Protein AF-A0A7S0E1P0-F1 (afdb_monomer_lite)

Sequence (226 aa):
VAEEATARQAAEELRVQAVQERQVMEEERDDALHRAAAAEEEAQEAAELAAEAVERAEEAAVRAAEAERTAERSELARSTAEAQGAAWLAEAPAQVRAVEEVRLAGEAAGAAAAAAAREEAEAARAEARAAVQATTAIVVAQEQASASAAEAVVAAHADATAALEQAAKSAAEAASALTEAEQAVADREAMQGELAAAAAARRSAATVEAAEAAARHAAVEAAEAT

Foldseek 3Di:
DVVVVVVVVVVVVVVVVVVVVVVVVVVVVVVLVVVLVVLVVVLVVLVVVLVVLVVVLVVLVVLLVVLVVVLVVLVVVLVVLVVVLVVVVVPDPDPNPVVVVVNVVSNVVSVVSNVVSVVSSVVSVVSSVVSVVVSVVSVVVSVVSVVVSVVVVVVVVVVVVVVVVVVVVVVVVVVVVVVVVVVVVVVVVVVVVVVVVVVVVVVVVVVVVVVVVVVVVVVVVVVVVD

Organism: NCBI:txid33657

Structure (mmCIF, N/CA/C/O backbone):
data_AF-A0A7S0E1P0-F1
#
_entry.id   AF-A0A7S0E1P0-F1
#
loop_
_atom_site.group_PDB
_atom_site.id
_atom_site.type_symbol
_atom_site.label_atom_id
_atom_site.label_alt_id
_atom_site.label_comp_id
_atom_site.label_asym_id
_atom_site.label_entity_id
_atom_site.label_seq_id
_atom_site.pdbx_PDB_ins_code
_atom_site.Cartn_x
_atom_site.Cartn_y
_atom_site.Cartn_z
_atom_site.occupancy
_atom_site.B_iso_or_equiv
_atom_site.auth_seq_id
_atom_site.auth_comp_id
_atom_site.auth_asym_id
_atom_site.auth_atom_id
_atom_site.pdbx_PDB_model_num
ATOM 1 N N . VAL A 1 1 ? 32.462 10.315 -45.746 1.00 63.94 1 VAL A N 1
ATOM 2 C CA . VAL A 1 1 ? 32.271 11.637 -45.098 1.00 63.94 1 VAL A CA 1
ATOM 3 C C . VAL A 1 1 ? 30.794 11.962 -44.890 1.00 63.94 1 VAL A C 1
ATOM 5 O O . VAL A 1 1 ? 30.403 12.066 -43.741 1.00 63.94 1 VAL A O 1
ATOM 8 N N . ALA A 1 2 ? 29.953 12.069 -45.931 1.00 74.81 2 ALA A N 1
ATOM 9 C CA . ALA A 1 2 ? 28.520 12.372 -45.747 1.00 74.81 2 ALA A CA 1
ATOM 10 C C . ALA A 1 2 ? 27.735 11.258 -45.015 1.00 74.81 2 ALA A C 1
ATOM 12 O O . ALA A 1 2 ? 26.969 11.559 -44.106 1.00 74.81 2 ALA A O 1
ATOM 13 N N . GLU A 1 3 ? 27.983 9.987 -45.355 1.00 72.44 3 GLU A N 1
ATOM 14 C CA . GLU A 1 3 ? 27.371 8.811 -44.695 1.00 72.44 3 GLU A CA 1
ATOM 15 C C . GLU A 1 3 ? 27.829 8.645 -43.234 1.00 72.44 3 GLU A C 1
ATOM 17 O O . GLU A 1 3 ? 27.052 8.308 -42.351 1.00 72.44 3 GLU A O 1
ATOM 22 N N . GLU A 1 4 ? 29.093 8.959 -42.947 1.00 75.06 4 GLU A N 1
ATOM 23 C CA . GLU A 1 4 ? 29.647 8.901 -41.588 1.00 75.06 4 GLU A CA 1
ATOM 24 C C . GLU A 1 4 ? 29.078 10.012 -40.692 1.00 75.06 4 GLU A C 1
ATOM 26 O O . GLU A 1 4 ? 28.797 9.790 -39.517 1.00 75.06 4 GLU A O 1
ATOM 31 N N . ALA A 1 5 ? 28.864 11.207 -41.250 1.00 81.25 5 ALA A N 1
ATOM 32 C CA . ALA A 1 5 ? 28.221 12.305 -40.536 1.00 81.25 5 ALA A CA 1
ATOM 33 C C . ALA A 1 5 ? 26.752 11.991 -40.204 1.00 81.25 5 ALA A C 1
ATOM 35 O O . ALA A 1 5 ? 26.299 12.308 -39.108 1.00 81.25 5 ALA A O 1
ATOM 36 N N . THR A 1 6 ? 26.032 11.322 -41.111 1.00 85.06 6 THR A N 1
ATOM 37 C CA . THR A 1 6 ? 24.639 10.899 -40.879 1.00 85.06 6 THR A CA 1
ATOM 38 C C . THR A 1 6 ? 24.545 9.763 -39.863 1.00 85.06 6 THR A C 1
ATOM 40 O O . THR A 1 6 ? 23.695 9.826 -38.981 1.00 85.06 6 THR A O 1
ATOM 43 N N . ALA A 1 7 ? 25.454 8.784 -39.899 1.00 80.19 7 ALA A N 1
ATOM 44 C CA . ALA A 1 7 ? 25.512 7.724 -38.889 1.00 80.19 7 ALA A CA 1
ATOM 45 C C . ALA A 1 7 ? 25.817 8.270 -37.482 1.00 80.19 7 ALA A C 1
ATOM 47 O O . ALA A 1 7 ? 25.182 7.871 -36.508 1.00 80.19 7 ALA A O 1
ATOM 48 N N . ARG A 1 8 ? 26.745 9.231 -37.368 1.00 85.12 8 ARG A N 1
ATOM 49 C CA . ARG A 1 8 ? 27.047 9.896 -36.088 1.00 85.12 8 ARG A CA 1
ATOM 50 C C . ARG A 1 8 ? 25.871 10.716 -35.567 1.00 85.12 8 ARG A C 1
ATOM 52 O O . ARG A 1 8 ? 25.624 10.705 -34.368 1.00 85.12 8 ARG A O 1
ATOM 59 N N . GLN A 1 9 ? 25.148 11.401 -36.452 1.00 90.38 9 GLN A N 1
ATOM 60 C CA . GLN A 1 9 ? 23.954 12.147 -36.065 1.00 90.38 9 GLN A CA 1
ATOM 61 C C . GLN A 1 9 ? 22.845 11.209 -35.562 1.00 90.38 9 GLN A C 1
ATOM 63 O O . GLN A 1 9 ? 22.297 11.453 -34.493 1.00 90.38 9 GLN A O 1
ATOM 68 N N . ALA A 1 10 ? 22.581 10.104 -36.266 1.00 86.31 10 ALA A N 1
ATOM 69 C CA . ALA A 1 10 ? 21.592 9.112 -35.841 1.00 86.31 10 ALA A CA 1
ATOM 70 C C . ALA A 1 10 ? 21.956 8.464 -34.490 1.00 86.31 10 ALA A C 1
ATOM 72 O O . ALA A 1 10 ? 21.092 8.270 -33.639 1.00 86.31 10 ALA A O 1
ATOM 73 N N . ALA A 1 11 ? 23.241 8.174 -34.259 1.00 84.50 11 ALA A N 1
ATOM 74 C CA . ALA A 1 11 ? 23.710 7.646 -32.978 1.00 84.50 11 ALA A CA 1
ATOM 75 C C . ALA A 1 11 ? 23.531 8.649 -31.822 1.00 84.50 11 ALA A C 1
ATOM 77 O O . ALA A 1 11 ? 23.164 8.252 -30.716 1.00 84.50 11 ALA A O 1
ATOM 78 N N . GLU A 1 12 ? 23.762 9.942 -32.070 1.00 89.88 12 GLU A N 1
ATOM 79 C CA . GLU A 1 12 ? 23.543 10.992 -31.070 1.00 89.88 12 GLU A CA 1
ATOM 80 C C . GLU A 1 12 ? 22.049 11.177 -30.764 1.00 89.88 12 GLU A C 1
ATOM 82 O O . GLU A 1 12 ? 21.674 11.283 -29.599 1.00 89.88 12 GLU A O 1
ATOM 87 N N . GLU A 1 13 ? 21.184 11.137 -31.781 1.00 91.62 13 GLU A N 1
ATOM 88 C CA . GLU A 1 13 ? 19.725 11.203 -31.614 1.00 91.62 13 GLU A CA 1
ATOM 89 C C . GLU A 1 13 ? 19.202 10.030 -30.767 1.00 91.62 13 GLU A C 1
ATOM 91 O O . GLU A 1 13 ? 18.464 10.252 -29.806 1.00 91.62 13 GLU A O 1
ATOM 96 N N . LEU A 1 14 ? 19.664 8.801 -31.032 1.00 90.00 14 LEU A N 1
ATOM 97 C CA . LEU A 1 14 ? 19.325 7.624 -30.221 1.00 90.00 14 LEU A CA 1
ATOM 98 C C . LEU A 1 14 ? 19.835 7.739 -28.780 1.00 90.00 14 LEU A C 1
ATOM 100 O O . LEU A 1 14 ? 19.142 7.350 -27.840 1.00 90.00 14 LEU A O 1
ATOM 104 N N . ARG A 1 15 ? 21.035 8.295 -28.580 1.00 88.69 15 ARG A N 1
ATOM 105 C CA . ARG A 1 15 ? 21.589 8.520 -27.240 1.00 88.69 15 ARG A CA 1
ATOM 106 C C . ARG A 1 15 ? 20.759 9.541 -26.462 1.00 88.69 15 ARG A C 1
ATOM 108 O O . ARG A 1 15 ? 20.488 9.318 -25.283 1.00 88.69 15 ARG A O 1
ATOM 115 N N . VAL A 1 16 ? 20.362 10.644 -27.098 1.00 94.12 16 VAL A N 1
ATOM 116 C CA . VAL A 1 16 ? 19.495 11.659 -26.480 1.00 94.12 16 VAL A CA 1
ATOM 117 C C . VAL A 1 16 ? 18.136 11.059 -26.136 1.00 94.12 16 VAL A C 1
ATOM 119 O O . VAL A 1 16 ? 17.670 11.245 -25.014 1.00 94.12 16 VAL A O 1
ATOM 122 N N . GLN A 1 17 ? 17.542 10.288 -27.048 1.00 90.88 17 GLN A N 1
ATOM 123 C CA . GLN A 1 17 ? 16.267 9.617 -26.813 1.00 90.88 17 GLN A CA 1
ATOM 124 C C . GLN A 1 17 ? 16.349 8.635 -25.635 1.00 90.88 17 GLN A C 1
ATOM 126 O O . GLN A 1 17 ? 15.520 8.701 -24.733 1.00 90.88 17 GLN A O 1
ATOM 131 N N . ALA A 1 18 ? 17.393 7.804 -25.565 1.00 85.00 18 ALA A N 1
ATOM 132 C CA . ALA A 1 18 ? 17.587 6.870 -24.455 1.00 85.00 18 ALA A CA 1
ATOM 133 C C . ALA A 1 18 ? 17.752 7.581 -23.098 1.00 85.00 18 ALA A C 1
ATOM 135 O O . ALA A 1 18 ? 17.292 7.084 -22.070 1.00 85.00 18 ALA A O 1
ATOM 136 N N . VAL A 1 19 ? 18.401 8.753 -23.072 1.00 92.69 19 VAL A N 1
ATOM 137 C CA . VAL A 1 19 ? 18.507 9.570 -21.851 1.00 92.69 19 VAL A CA 1
ATOM 138 C C . VAL A 1 19 ? 17.147 10.149 -21.459 1.00 92.69 19 VAL A C 1
ATOM 140 O O . VAL A 1 19 ? 16.814 10.120 -20.277 1.00 92.69 19 VAL A O 1
ATOM 143 N N . GLN A 1 20 ? 16.360 10.634 -22.422 1.00 92.19 20 GLN A N 1
ATOM 144 C CA . GLN A 1 20 ? 15.016 11.162 -22.168 1.00 92.19 20 GLN A CA 1
ATOM 145 C C . GLN A 1 20 ? 14.067 10.075 -21.653 1.00 92.19 20 GLN A C 1
ATOM 147 O O . GLN A 1 20 ? 13.412 10.276 -20.638 1.00 92.19 20 GLN A O 1
ATOM 152 N N . GLU A 1 21 ? 14.042 8.901 -22.286 1.00 89.62 21 GLU A N 1
ATOM 153 C CA . GLU A 1 21 ? 13.227 7.761 -21.843 1.00 89.62 21 GLU A CA 1
ATOM 154 C C . GLU A 1 21 ? 13.611 7.313 -20.428 1.00 89.62 21 GLU A C 1
ATOM 156 O O . GLU A 1 21 ? 12.744 7.035 -19.600 1.00 89.62 21 GLU A O 1
ATOM 161 N N . ARG A 1 22 ? 14.911 7.312 -20.106 1.00 90.00 22 ARG A N 1
ATOM 162 C CA . ARG A 1 22 ? 15.378 7.007 -18.750 1.00 90.00 22 ARG A CA 1
ATOM 163 C C . ARG A 1 22 ? 14.909 8.042 -17.726 1.00 90.00 22 ARG A C 1
ATOM 165 O O . ARG A 1 22 ? 14.533 7.651 -16.628 1.00 90.00 22 ARG A O 1
ATOM 172 N N . GLN A 1 23 ? 14.942 9.331 -18.067 1.00 93.06 23 GLN A N 1
ATOM 173 C CA . GLN A 1 23 ? 14.462 10.397 -17.182 1.00 93.06 23 GLN A CA 1
ATOM 174 C C . GLN A 1 23 ? 12.964 10.266 -16.913 1.00 93.06 23 GLN A C 1
ATOM 176 O O . GLN A 1 23 ? 12.563 10.313 -15.758 1.00 93.06 23 GLN A O 1
ATOM 181 N N . VAL A 1 24 ? 12.163 10.004 -17.949 1.00 92.31 24 VAL A N 1
ATOM 182 C CA . VAL A 1 24 ? 10.717 9.778 -17.797 1.00 92.31 24 VAL A CA 1
ATOM 183 C C . VAL A 1 24 ? 10.444 8.576 -16.889 1.00 92.31 24 VAL A C 1
ATOM 185 O O . VAL A 1 24 ? 9.641 8.679 -15.970 1.00 92.31 24 VAL A O 1
ATOM 188 N N . MET A 1 25 ? 11.163 7.463 -17.064 1.00 83.81 25 MET A N 1
ATOM 189 C CA . MET A 1 25 ? 11.008 6.302 -16.178 1.00 83.81 25 MET A CA 1
ATOM 190 C C . MET A 1 25 ? 11.452 6.576 -14.731 1.00 83.81 25 MET A C 1
ATOM 192 O O . MET A 1 25 ? 10.866 6.033 -13.795 1.00 83.81 25 MET A O 1
ATOM 196 N N . GLU A 1 26 ? 12.498 7.384 -14.522 1.00 88.31 26 GLU A N 1
ATOM 197 C CA . GLU A 1 26 ? 12.920 7.810 -13.181 1.00 88.31 26 GLU A CA 1
ATOM 198 C C . GLU A 1 26 ? 11.846 8.690 -12.516 1.00 88.31 26 GLU A C 1
ATOM 200 O O . GLU A 1 26 ? 11.529 8.458 -11.351 1.00 88.31 26 GLU A O 1
ATOM 205 N N . GLU A 1 27 ? 11.238 9.621 -13.258 1.00 91.31 27 GLU A N 1
ATOM 206 C CA . GLU A 1 27 ? 10.132 10.467 -12.786 1.00 91.31 27 GLU A CA 1
ATOM 207 C C . GLU A 1 27 ? 8.885 9.636 -12.442 1.00 91.31 27 GLU A C 1
ATOM 209 O O . GLU A 1 27 ? 8.360 9.745 -11.336 1.00 91.31 27 GLU A O 1
ATOM 214 N N . GLU A 1 28 ? 8.456 8.730 -13.326 1.00 87.44 28 GLU A N 1
ATOM 215 C CA . GLU A 1 28 ? 7.306 7.846 -13.080 1.00 87.44 28 GLU A CA 1
ATOM 216 C C . GLU A 1 28 ? 7.521 6.935 -11.863 1.00 87.44 28 GLU A C 1
ATOM 218 O O . GLU A 1 28 ? 6.591 6.686 -11.085 1.00 87.44 28 GLU A O 1
ATOM 223 N N . ARG A 1 29 ? 8.754 6.449 -11.666 1.00 88.81 29 ARG A N 1
ATOM 224 C CA . ARG A 1 29 ? 9.127 5.676 -10.477 1.00 88.81 29 ARG A CA 1
ATOM 225 C C . ARG A 1 29 ? 9.022 6.529 -9.218 1.00 88.81 29 ARG A C 1
ATOM 227 O O . ARG A 1 29 ? 8.473 6.061 -8.222 1.00 88.81 29 ARG A O 1
ATOM 234 N N . ASP A 1 30 ? 9.565 7.739 -9.236 1.00 90.50 30 ASP A N 1
ATOM 235 C CA . ASP A 1 30 ? 9.580 8.612 -8.064 1.00 90.50 30 ASP A CA 1
ATOM 236 C C . ASP A 1 30 ? 8.152 9.059 -7.688 1.00 90.50 30 ASP A C 1
ATOM 238 O O . ASP A 1 30 ? 7.801 9.043 -6.503 1.00 90.50 30 ASP A O 1
ATOM 242 N N . ASP A 1 31 ? 7.289 9.303 -8.680 1.00 90.31 31 ASP A N 1
ATOM 243 C CA . ASP A 1 31 ? 5.853 9.549 -8.499 1.00 90.31 31 ASP A CA 1
ATOM 244 C C . ASP A 1 31 ? 5.114 8.327 -7.929 1.00 90.31 31 ASP A C 1
ATOM 246 O O . ASP A 1 31 ? 4.230 8.454 -7.074 1.00 90.31 31 ASP A O 1
ATOM 250 N N . ALA A 1 32 ? 5.454 7.114 -8.379 1.00 78.31 32 ALA A N 1
ATOM 251 C CA . ALA A 1 32 ? 4.901 5.883 -7.816 1.00 78.31 32 ALA A CA 1
ATOM 252 C C . ALA A 1 32 ? 5.326 5.689 -6.351 1.00 78.31 32 ALA A C 1
ATOM 254 O O . ALA A 1 32 ? 4.492 5.333 -5.517 1.00 78.31 32 ALA A O 1
ATOM 255 N N . LEU A 1 33 ? 6.588 5.980 -6.019 1.00 83.38 33 LEU A N 1
ATOM 256 C CA . LEU A 1 33 ? 7.094 5.930 -4.646 1.00 83.38 33 LEU A CA 1
ATOM 257 C C . LEU A 1 33 ? 6.421 6.977 -3.750 1.00 83.38 33 LEU A C 1
ATOM 259 O O . LEU A 1 33 ? 6.069 6.657 -2.618 1.00 83.38 33 LEU A O 1
ATOM 263 N N . HIS A 1 34 ? 6.187 8.195 -4.249 1.00 87.50 34 HIS A N 1
ATOM 264 C CA . HIS A 1 34 ? 5.460 9.228 -3.502 1.00 87.50 34 HIS A CA 1
ATOM 265 C C . HIS A 1 34 ? 4.010 8.825 -3.226 1.00 87.50 34 HIS A C 1
ATOM 267 O O . HIS A 1 34 ? 3.539 8.977 -2.101 1.00 87.50 34 HIS A O 1
ATOM 273 N N . ARG A 1 35 ? 3.308 8.258 -4.216 1.00 83.19 35 ARG A N 1
ATOM 274 C CA . ARG A 1 35 ? 1.944 7.742 -4.009 1.00 83.19 35 ARG A CA 1
ATOM 275 C C . ARG A 1 35 ? 1.904 6.586 -3.011 1.00 83.19 35 ARG A C 1
ATOM 277 O O . ARG A 1 35 ? 0.986 6.532 -2.201 1.00 83.19 35 ARG A O 1
ATOM 284 N N . ALA A 1 36 ? 2.890 5.689 -3.046 1.00 76.00 36 ALA A N 1
ATOM 285 C CA . ALA A 1 36 ? 2.991 4.598 -2.081 1.00 76.00 36 ALA A CA 1
ATOM 286 C C . ALA A 1 36 ? 3.241 5.115 -0.655 1.00 76.00 36 ALA A C 1
ATOM 288 O O . ALA A 1 36 ? 2.579 4.662 0.273 1.00 76.00 36 ALA A O 1
ATOM 289 N N . ALA A 1 37 ? 4.136 6.095 -0.492 1.00 79.38 37 ALA A N 1
ATOM 290 C CA . ALA A 1 37 ? 4.408 6.716 0.803 1.00 79.38 37 ALA A CA 1
ATOM 291 C C . ALA A 1 37 ? 3.174 7.437 1.371 1.00 79.38 37 ALA A C 1
ATOM 293 O O . ALA A 1 37 ? 2.854 7.257 2.541 1.00 79.38 37 ALA A O 1
ATOM 294 N N . ALA A 1 38 ? 2.442 8.188 0.539 1.00 81.06 38 ALA A N 1
ATOM 295 C CA . ALA A 1 38 ? 1.206 8.852 0.958 1.00 81.06 38 ALA A CA 1
ATOM 296 C C . ALA A 1 38 ? 0.124 7.845 1.392 1.00 81.06 38 ALA A C 1
ATOM 298 O O . ALA A 1 38 ? -0.530 8.038 2.411 1.00 81.06 38 ALA A O 1
ATOM 299 N N . ALA A 1 39 ? -0.029 6.736 0.662 1.00 71.25 39 ALA A N 1
ATOM 300 C CA . ALA A 1 39 ? -0.966 5.678 1.038 1.00 71.25 39 ALA A CA 1
ATOM 301 C C . ALA A 1 39 ? -0.567 4.966 2.346 1.00 71.25 39 ALA A C 1
ATOM 303 O O . ALA A 1 39 ? -1.436 4.537 3.104 1.00 71.25 39 ALA A O 1
ATOM 304 N N . GLU A 1 40 ? 0.735 4.824 2.619 1.00 76.12 40 GLU A N 1
ATOM 305 C CA . GLU A 1 40 ? 1.228 4.269 3.883 1.00 76.12 40 GLU A CA 1
ATOM 306 C C . GLU A 1 40 ? 0.936 5.207 5.064 1.00 76.12 40 GLU A C 1
ATOM 308 O O . GLU A 1 40 ? 0.488 4.733 6.107 1.00 76.12 40 GLU A O 1
ATOM 313 N N . GLU A 1 41 ? 1.120 6.518 4.889 1.00 81.38 41 GLU A N 1
ATOM 314 C CA . GLU A 1 41 ? 0.778 7.536 5.892 1.00 81.38 41 GLU A CA 1
ATOM 315 C C . GLU A 1 41 ? -0.727 7.519 6.214 1.00 81.38 41 GLU A C 1
ATOM 317 O O . GLU A 1 41 ? -1.103 7.373 7.377 1.00 81.38 41 GLU A O 1
ATOM 322 N N . GLU A 1 42 ? -1.596 7.523 5.197 1.00 73.19 42 GLU A N 1
ATOM 323 C CA . GLU A 1 42 ? -3.053 7.410 5.384 1.00 73.19 42 GLU A CA 1
ATOM 324 C C . GLU A 1 42 ? -3.455 6.107 6.105 1.00 73.19 42 GLU A C 1
ATOM 326 O O . GLU A 1 42 ? -4.358 6.093 6.947 1.00 73.19 42 GLU A O 1
ATOM 331 N N . ALA A 1 43 ? -2.779 4.991 5.806 1.00 64.75 43 ALA A N 1
ATOM 332 C CA . ALA A 1 43 ? -3.033 3.714 6.469 1.00 64.75 43 ALA A CA 1
ATOM 333 C C . ALA A 1 43 ? -2.584 3.714 7.940 1.00 64.75 43 ALA A C 1
ATOM 335 O O . ALA A 1 43 ? -3.247 3.093 8.777 1.00 64.75 43 ALA A O 1
ATOM 336 N N . GLN A 1 44 ? -1.480 4.395 8.261 1.00 75.25 44 GLN A N 1
ATOM 337 C CA . GLN A 1 44 ? -1.009 4.568 9.636 1.00 75.25 44 GLN A CA 1
ATOM 338 C C . GLN A 1 44 ? -1.982 5.434 10.443 1.00 75.25 44 GLN A C 1
ATOM 340 O O . GLN A 1 44 ? -2.404 5.010 11.519 1.00 75.25 44 GLN A O 1
ATOM 345 N N . GLU A 1 45 ? -2.432 6.567 9.897 1.00 74.31 45 GLU A N 1
ATOM 346 C CA . GLU A 1 45 ? -3.441 7.422 10.540 1.00 74.31 45 GLU A CA 1
ATOM 347 C C . GLU A 1 45 ? -4.751 6.658 10.804 1.00 74.31 45 GLU A C 1
ATOM 349 O O . GLU A 1 45 ? -5.327 6.729 11.893 1.00 74.31 45 GLU A O 1
ATOM 354 N N . ALA A 1 46 ? -5.212 5.859 9.836 1.00 62.59 46 ALA A N 1
ATOM 355 C CA . ALA A 1 46 ? -6.398 5.025 10.011 1.00 62.59 46 ALA A CA 1
ATOM 356 C C . ALA A 1 46 ? -6.216 3.961 11.111 1.00 62.59 46 ALA A C 1
ATOM 358 O O . ALA A 1 46 ? -7.158 3.682 11.860 1.00 62.59 46 ALA A O 1
ATOM 359 N N . ALA A 1 47 ? -5.020 3.376 11.231 1.00 66.00 47 ALA A N 1
ATOM 360 C CA . ALA A 1 47 ? -4.706 2.396 12.268 1.00 66.00 47 ALA A CA 1
ATOM 361 C C . ALA A 1 47 ? -4.675 3.026 13.670 1.00 66.00 47 ALA A C 1
ATOM 363 O O . ALA A 1 47 ? -5.183 2.422 14.618 1.00 66.00 47 ALA A O 1
ATOM 364 N N . GLU A 1 48 ? -4.143 4.242 13.803 1.00 76.88 48 GLU A N 1
ATOM 365 C CA . GLU A 1 48 ? -4.179 5.002 15.058 1.00 76.88 48 GLU A CA 1
ATOM 366 C C . GLU A 1 48 ? -5.624 5.309 15.477 1.00 76.88 48 GLU A C 1
ATOM 368 O O . GLU A 1 48 ? -6.021 5.005 16.604 1.00 76.88 48 GLU A O 1
ATOM 373 N N . LEU A 1 49 ? -6.458 5.790 14.548 1.00 69.06 49 LEU A N 1
ATOM 374 C CA . LEU A 1 49 ? -7.883 6.032 14.804 1.00 69.06 49 LEU A CA 1
ATOM 375 C C . LEU A 1 49 ? -8.638 4.751 15.193 1.00 69.06 49 LEU A C 1
ATOM 377 O O . LEU A 1 49 ? -9.524 4.785 16.053 1.00 69.06 49 LEU A O 1
ATOM 381 N N . ALA A 1 50 ? -8.299 3.613 14.581 1.00 60.28 50 ALA A N 1
ATOM 382 C CA . ALA A 1 50 ? -8.872 2.320 14.941 1.00 60.28 50 ALA A CA 1
ATOM 383 C C . ALA A 1 50 ? -8.472 1.898 16.361 1.00 60.28 50 ALA A C 1
ATOM 385 O O . ALA A 1 50 ? -9.326 1.430 17.117 1.00 60.28 50 ALA A O 1
ATOM 386 N N . ALA A 1 51 ? -7.202 2.083 16.731 1.00 69.06 51 ALA A N 1
ATOM 387 C CA . ALA A 1 51 ? -6.700 1.772 18.065 1.00 69.06 51 ALA A CA 1
ATOM 388 C C . ALA A 1 51 ? -7.394 2.625 19.139 1.00 69.06 51 ALA A C 1
ATOM 390 O O . ALA A 1 51 ? -7.893 2.072 20.119 1.00 69.06 51 ALA A O 1
ATOM 391 N N . GLU A 1 52 ? -7.536 3.936 18.914 1.00 73.4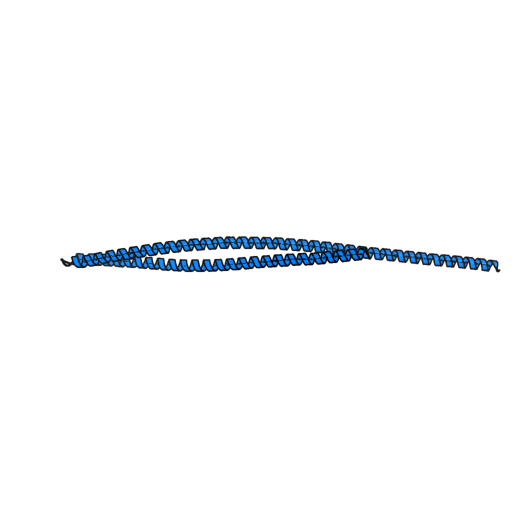4 52 GLU A N 1
ATOM 392 C CA . GLU A 1 52 ? -8.291 4.817 19.816 1.00 73.44 52 GLU A CA 1
ATOM 393 C C . GLU A 1 52 ? -9.763 4.395 19.947 1.00 73.44 52 GLU A C 1
ATOM 395 O O . GLU A 1 52 ? -10.353 4.461 21.028 1.00 73.44 52 GLU A O 1
ATOM 400 N N . ALA A 1 53 ? -10.392 3.964 18.848 1.00 61.50 53 ALA A N 1
ATOM 401 C CA . ALA A 1 53 ? -11.776 3.498 18.876 1.00 61.50 53 ALA A CA 1
ATOM 402 C C . ALA A 1 53 ? -11.932 2.210 19.702 1.00 61.50 53 ALA A C 1
ATOM 404 O O . ALA A 1 53 ? -12.914 2.076 20.437 1.00 61.50 53 ALA A O 1
ATOM 405 N N . VAL A 1 54 ? -10.968 1.288 19.607 1.00 65.06 54 VAL A N 1
ATOM 406 C CA . VAL A 1 54 ? -10.927 0.067 20.425 1.00 65.06 54 VAL A CA 1
ATOM 407 C C . VAL A 1 54 ? -10.744 0.412 21.900 1.00 65.06 54 VAL A C 1
ATOM 409 O O . VAL A 1 54 ? -11.521 -0.072 22.720 1.00 65.06 54 VAL A O 1
ATOM 412 N N . GLU A 1 55 ? -9.804 1.297 22.239 1.00 74.69 55 GLU A N 1
ATOM 413 C CA . GLU A 1 55 ? -9.579 1.738 23.623 1.00 74.69 55 GLU A CA 1
ATOM 414 C C . GLU A 1 55 ? -10.860 2.326 24.237 1.00 74.69 55 GLU A C 1
ATOM 416 O O . GLU A 1 55 ? -11.310 1.889 25.298 1.00 74.69 55 GLU A O 1
ATOM 421 N N . ARG A 1 56 ? -11.547 3.230 23.523 1.00 64.88 56 ARG A N 1
ATOM 422 C CA . ARG A 1 56 ? -12.829 3.788 23.993 1.00 64.88 56 ARG A CA 1
ATOM 423 C C . ARG A 1 56 ? -13.921 2.726 24.145 1.00 64.88 56 ARG A C 1
ATOM 425 O O . ARG A 1 56 ? -14.759 2.836 25.045 1.00 64.88 56 ARG A O 1
ATOM 432 N N . ALA A 1 57 ? -13.948 1.716 23.275 1.00 59.19 57 ALA A N 1
ATOM 433 C CA . ALA A 1 57 ? -14.905 0.615 23.372 1.00 59.19 57 ALA A CA 1
ATOM 434 C C . ALA A 1 57 ? -14.648 -0.250 24.616 1.00 59.19 57 ALA A C 1
ATOM 436 O O . ALA A 1 57 ? -15.597 -0.634 25.304 1.00 59.19 57 ALA A O 1
ATOM 437 N N . GLU A 1 58 ? -13.381 -0.521 24.934 1.00 68.06 58 GLU A N 1
ATOM 438 C CA . GLU A 1 58 ? -12.982 -1.240 26.144 1.00 68.06 58 GLU A CA 1
ATOM 439 C C . GLU A 1 58 ? -13.349 -0.451 27.408 1.00 68.06 58 GLU A C 1
ATOM 441 O O . GLU A 1 58 ? -13.974 -1.002 28.318 1.00 68.06 58 GLU A O 1
ATOM 446 N N . GLU A 1 59 ? -13.076 0.856 27.443 1.00 70.94 59 GLU A N 1
ATOM 447 C CA . GLU A 1 59 ? -13.484 1.731 28.550 1.00 70.94 59 GLU A CA 1
ATOM 448 C C . GLU A 1 59 ? -15.008 1.762 28.745 1.00 70.94 59 GLU A C 1
ATOM 450 O O . GLU A 1 59 ? -15.505 1.747 29.876 1.00 70.94 59 GLU A O 1
ATOM 455 N N . ALA A 1 60 ? -15.777 1.810 27.652 1.00 60.22 60 ALA A N 1
ATOM 456 C CA . ALA A 1 60 ? -17.236 1.752 27.705 1.00 60.22 60 ALA A CA 1
ATOM 457 C C . ALA A 1 60 ? -17.732 0.399 28.242 1.00 60.22 60 ALA A C 1
ATOM 459 O O . ALA A 1 60 ? -18.654 0.358 29.062 1.00 60.22 60 ALA A O 1
ATOM 460 N N . ALA A 1 61 ? -17.097 -0.707 27.842 1.00 62.72 61 ALA A N 1
ATOM 461 C CA . ALA A 1 61 ? -17.428 -2.042 28.330 1.00 62.72 61 ALA A CA 1
ATOM 462 C C . ALA A 1 61 ? -17.149 -2.196 29.836 1.00 62.72 61 ALA A C 1
ATOM 464 O O . ALA A 1 61 ? -17.974 -2.760 30.561 1.00 62.72 61 ALA A O 1
ATOM 465 N N . VAL A 1 62 ? -16.029 -1.653 30.328 1.00 72.75 62 VAL A N 1
ATOM 466 C CA . VAL A 1 62 ? -15.708 -1.638 31.765 1.00 72.75 62 VAL A CA 1
ATOM 467 C C . VAL A 1 62 ? -16.763 -0.854 32.546 1.00 72.75 62 VAL A C 1
ATOM 469 O O . VAL A 1 62 ? -17.309 -1.38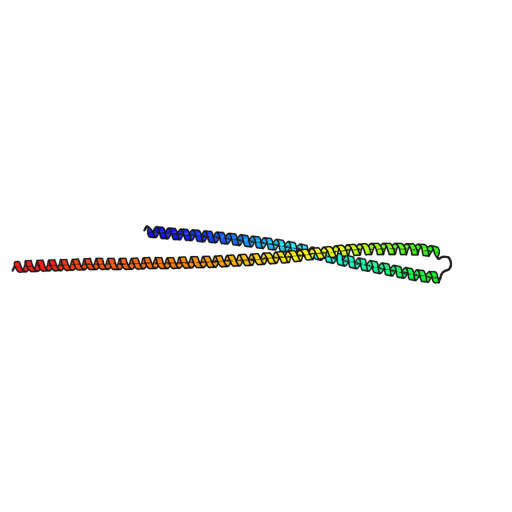1 33.519 1.00 72.75 62 VAL A O 1
ATOM 472 N N . ARG A 1 63 ? -17.119 0.356 32.089 1.00 69.19 63 ARG A N 1
ATOM 473 C CA . ARG A 1 63 ? -18.165 1.182 32.719 1.00 69.19 63 ARG A CA 1
ATOM 474 C C . ARG A 1 63 ? -19.520 0.470 32.758 1.00 69.19 63 ARG A C 1
ATOM 476 O O . ARG A 1 63 ? -20.176 0.469 33.798 1.00 69.19 63 ARG A O 1
ATOM 483 N N . ALA A 1 64 ? -19.910 -0.206 31.675 1.00 63.16 64 ALA A N 1
ATOM 484 C CA . ALA A 1 64 ? -21.141 -0.998 31.635 1.00 63.16 64 ALA A CA 1
ATOM 485 C C . ALA A 1 64 ? -21.134 -2.134 32.679 1.00 63.16 64 ALA A C 1
ATOM 487 O O . ALA A 1 64 ? -22.100 -2.304 33.422 1.00 63.16 64 ALA A O 1
ATOM 488 N N . ALA A 1 65 ? -20.025 -2.871 32.796 1.00 68.75 65 ALA A N 1
ATOM 489 C CA . ALA A 1 65 ? -19.886 -3.952 33.774 1.00 68.75 65 ALA A CA 1
ATOM 490 C C . ALA A 1 65 ? -19.859 -3.452 35.235 1.00 68.75 65 ALA A C 1
ATOM 492 O O . ALA A 1 65 ? -20.222 -4.183 36.161 1.00 68.75 65 ALA A O 1
ATOM 493 N N . GLU A 1 66 ? -19.387 -2.231 35.484 1.00 75.25 66 GLU A N 1
ATOM 494 C CA . GLU A 1 66 ? -19.447 -1.590 36.805 1.00 75.25 66 GLU A CA 1
ATOM 495 C C . GLU A 1 66 ? -20.860 -1.107 37.157 1.00 75.25 66 GLU A C 1
ATOM 497 O O . GLU A 1 66 ? -21.306 -1.295 38.296 1.00 75.25 66 GLU A O 1
ATOM 502 N N . ALA A 1 67 ? -21.590 -0.557 36.182 1.00 64.19 67 ALA A N 1
ATOM 503 C CA . ALA A 1 67 ? -22.994 -0.183 36.339 1.00 64.19 67 ALA A CA 1
ATOM 504 C C . ALA A 1 67 ? -23.867 -1.408 36.664 1.00 64.19 67 ALA A C 1
ATOM 506 O O . ALA A 1 67 ? -24.659 -1.371 37.607 1.00 64.19 67 ALA A O 1
ATOM 507 N N . GLU A 1 68 ? -23.656 -2.534 35.972 1.00 67.19 68 GLU A N 1
ATOM 508 C CA . GLU A 1 68 ? -24.348 -3.804 36.245 1.00 67.19 68 GLU A CA 1
ATOM 509 C C . GLU A 1 68 ? -24.085 -4.312 37.667 1.00 67.19 68 GLU A C 1
ATOM 511 O O . GLU A 1 68 ? -25.025 -4.563 38.422 1.00 67.19 68 GLU A O 1
ATOM 516 N N . ARG A 1 69 ? -22.815 -4.365 38.090 1.00 78.06 69 ARG A N 1
ATOM 517 C CA . ARG A 1 69 ? -22.452 -4.755 39.465 1.00 78.06 69 ARG A CA 1
ATOM 518 C C . ARG A 1 69 ? -23.078 -3.834 40.515 1.00 78.06 69 ARG A C 1
ATOM 520 O O . ARG A 1 69 ? -23.436 -4.280 41.606 1.00 78.06 69 ARG A O 1
ATOM 527 N N . THR A 1 70 ? -23.217 -2.546 40.213 1.00 76.44 70 THR A N 1
ATOM 528 C CA . THR A 1 70 ? -23.869 -1.575 41.105 1.00 76.44 70 THR A CA 1
ATOM 529 C C . THR A 1 70 ? -25.379 -1.805 41.186 1.00 76.44 70 THR A C 1
ATOM 531 O O . THR A 1 70 ? -25.950 -1.749 42.283 1.00 76.44 70 THR A O 1
ATOM 534 N N . ALA A 1 71 ? -26.021 -2.130 40.061 1.00 68.31 71 ALA A N 1
ATOM 535 C CA . ALA A 1 71 ? -27.430 -2.504 40.018 1.00 68.31 71 ALA A CA 1
ATOM 536 C C . ALA A 1 71 ? -27.692 -3.790 40.824 1.00 68.31 71 ALA A C 1
ATOM 538 O O . ALA A 1 71 ? -28.566 -3.798 41.690 1.00 68.31 71 ALA A O 1
ATOM 539 N N . GLU A 1 72 ? -26.874 -4.831 40.640 1.00 76.81 72 GLU A N 1
ATOM 540 C CA . GLU A 1 72 ? -26.964 -6.091 41.395 1.00 76.81 72 GLU A CA 1
ATOM 541 C C . GLU A 1 72 ? -26.808 -5.874 42.907 1.00 76.81 72 GLU A C 1
ATOM 543 O O . GLU A 1 72 ? -27.585 -6.395 43.712 1.00 76.81 72 GLU A O 1
ATOM 548 N N . ARG A 1 73 ? -25.831 -5.053 43.320 1.00 82.31 73 ARG A N 1
ATOM 549 C CA . ARG A 1 73 ? -25.633 -4.707 44.738 1.00 82.31 73 ARG A CA 1
ATOM 550 C C . ARG A 1 73 ? -26.825 -3.953 45.319 1.00 82.31 73 ARG A C 1
ATOM 552 O O . ARG A 1 73 ? -27.195 -4.209 46.465 1.00 82.31 73 ARG A O 1
ATOM 559 N N . SER A 1 74 ? -27.422 -3.047 44.548 1.00 71.44 74 SER A N 1
ATOM 560 C CA . SER A 1 74 ? -28.621 -2.306 44.956 1.00 71.44 74 SER A CA 1
ATOM 561 C C . SER A 1 74 ? -29.828 -3.230 45.116 1.00 71.44 74 SER A C 1
ATOM 563 O O . SER A 1 74 ? -30.561 -3.127 46.100 1.00 71.44 74 SER A O 1
ATOM 565 N N . GLU A 1 75 ? -30.009 -4.186 44.202 1.00 76.56 75 GLU A N 1
ATOM 566 C CA . GLU A 1 75 ? -31.074 -5.188 44.295 1.00 76.56 75 GLU A CA 1
ATOM 567 C C . GLU A 1 75 ? -30.899 -6.115 45.505 1.00 76.56 75 GLU A C 1
ATOM 569 O O . GLU A 1 75 ? -31.872 -6.372 46.220 1.00 76.56 75 GLU A O 1
ATOM 574 N N . LEU A 1 76 ? -29.669 -6.555 45.794 1.00 82.75 76 LEU A N 1
ATOM 575 C CA . LEU A 1 76 ? -29.361 -7.356 46.981 1.00 82.75 76 LEU A CA 1
ATOM 576 C C . LEU A 1 76 ? -29.618 -6.577 48.279 1.00 82.75 76 LEU A C 1
ATOM 578 O O . LEU A 1 76 ? -30.198 -7.120 49.224 1.00 82.75 76 LEU A O 1
ATOM 582 N N . ALA A 1 77 ? -29.215 -5.302 48.330 1.00 75.62 77 ALA A N 1
ATOM 583 C CA . ALA A 1 77 ? -29.478 -4.428 49.470 1.00 75.62 77 ALA A CA 1
ATOM 584 C C . ALA A 1 77 ? -30.986 -4.257 49.700 1.00 75.62 77 ALA A C 1
ATOM 586 O O . ALA A 1 77 ? -31.448 -4.380 50.836 1.00 75.62 77 ALA A O 1
ATOM 587 N N . ARG A 1 78 ? -31.760 -4.068 48.622 1.00 77.69 78 ARG A N 1
ATOM 588 C CA . ARG A 1 78 ? -33.224 -4.007 48.677 1.00 77.69 78 ARG A CA 1
ATOM 589 C C . ARG A 1 78 ? -33.828 -5.309 49.202 1.00 77.69 78 ARG A C 1
ATOM 591 O O . ARG A 1 78 ? -34.576 -5.264 50.169 1.00 77.69 78 ARG A O 1
ATOM 598 N N . SER A 1 79 ? -33.461 -6.461 48.638 1.00 75.88 79 SER A N 1
ATOM 599 C CA . SER A 1 79 ? -33.967 -7.767 49.092 1.00 75.88 79 SER A CA 1
ATOM 600 C C . SER A 1 79 ? -33.641 -8.033 50.566 1.00 75.88 79 SER A C 1
ATOM 602 O O . SER A 1 79 ? -34.463 -8.579 51.303 1.00 75.88 79 SER A O 1
ATOM 604 N N . THR A 1 80 ? -32.463 -7.602 51.021 1.00 79.88 80 THR A N 1
ATOM 605 C CA . THR A 1 80 ? -32.059 -7.722 52.426 1.00 79.88 80 THR A CA 1
ATOM 606 C C . THR A 1 80 ? -32.903 -6.820 53.329 1.00 79.88 80 THR A C 1
ATOM 608 O O . THR A 1 80 ? -33.356 -7.269 54.381 1.00 79.88 80 THR A O 1
ATOM 611 N N . ALA A 1 81 ? -33.153 -5.573 52.919 1.00 71.94 81 ALA A N 1
ATOM 612 C CA . ALA A 1 81 ? -34.008 -4.640 53.652 1.00 71.94 81 ALA A CA 1
ATOM 613 C C . ALA A 1 81 ? -35.470 -5.120 53.713 1.00 71.94 81 ALA A C 1
ATOM 615 O O . ALA A 1 81 ? -36.086 -5.063 54.776 1.00 71.94 81 ALA A O 1
ATOM 616 N N . GLU A 1 82 ? -36.001 -5.658 52.611 1.00 76.88 82 GLU A N 1
ATOM 617 C CA . GLU A 1 82 ? -37.331 -6.279 52.548 1.00 76.88 82 GLU A CA 1
ATOM 618 C C . GLU A 1 82 ? -37.432 -7.474 53.516 1.00 76.88 82 GLU A C 1
ATOM 620 O O . GLU A 1 82 ? -38.385 -7.564 54.294 1.00 76.88 82 GLU A O 1
ATOM 625 N N . ALA A 1 83 ? -36.423 -8.356 53.543 1.00 77.38 83 ALA A N 1
ATOM 626 C CA . ALA A 1 83 ? -36.385 -9.513 54.440 1.00 77.38 83 ALA A CA 1
ATOM 627 C C . ALA A 1 83 ? -36.277 -9.118 55.925 1.00 77.38 83 ALA A C 1
ATOM 629 O O . ALA A 1 83 ? -36.972 -9.687 56.770 1.00 77.38 83 ALA A O 1
ATOM 630 N N . GLN A 1 84 ? -35.442 -8.126 56.253 1.00 75.56 84 GLN A N 1
ATOM 631 C CA . GLN A 1 84 ? -35.331 -7.586 57.614 1.00 75.56 84 GLN A CA 1
ATOM 632 C C . GLN A 1 84 ? -36.630 -6.897 58.054 1.00 75.56 84 GLN A C 1
ATOM 634 O O . GLN A 1 84 ? -37.087 -7.108 59.176 1.00 75.56 84 GLN A O 1
ATOM 639 N N . GLY A 1 85 ? -37.267 -6.135 57.159 1.00 68.50 85 GLY A N 1
ATOM 640 C CA . GLY A 1 85 ? -38.564 -5.508 57.411 1.00 68.50 85 GLY A CA 1
ATOM 641 C C . GLY A 1 85 ? -39.670 -6.531 57.678 1.00 68.50 85 GLY A C 1
ATOM 642 O O . GLY A 1 85 ? -40.437 -6.370 58.627 1.00 68.50 85 GLY A O 1
ATOM 643 N N . ALA A 1 86 ? -39.720 -7.616 56.900 1.00 74.25 86 ALA A N 1
ATOM 644 C CA . ALA A 1 86 ? -40.657 -8.716 57.122 1.00 74.25 86 ALA A CA 1
ATOM 645 C C . ALA A 1 86 ? -40.426 -9.422 58.472 1.00 74.25 86 ALA A C 1
ATOM 647 O O . ALA A 1 86 ? -41.393 -9.757 59.158 1.00 74.25 86 ALA A O 1
ATOM 648 N N . ALA A 1 87 ? -39.166 -9.602 58.885 1.00 73.94 87 ALA A N 1
ATOM 649 C CA . ALA A 1 87 ? -38.825 -10.176 60.186 1.00 73.94 87 ALA A CA 1
ATOM 650 C C . ALA A 1 87 ? -39.272 -9.278 61.356 1.00 73.94 87 ALA A C 1
ATOM 652 O O . ALA A 1 87 ? -39.891 -9.766 62.298 1.00 73.94 87 ALA A O 1
ATOM 653 N N . TRP A 1 88 ? -39.051 -7.960 61.278 1.00 70.44 88 TRP A N 1
ATOM 654 C CA . TRP A 1 88 ? -39.509 -7.017 62.309 1.00 70.44 88 TRP A CA 1
ATOM 655 C C . TRP A 1 88 ? -41.035 -6.903 62.388 1.00 70.44 88 TRP A C 1
ATOM 657 O O . TRP A 1 88 ? -41.590 -6.798 63.482 1.00 70.44 88 TRP A O 1
ATOM 667 N N . LEU A 1 89 ? -41.730 -6.964 61.247 1.00 66.25 89 LEU A N 1
ATOM 668 C CA . LEU A 1 89 ? -43.196 -6.998 61.189 1.00 66.25 89 LEU A CA 1
ATOM 669 C C . LEU A 1 89 ? -43.781 -8.253 61.847 1.00 66.25 89 LEU A C 1
ATOM 671 O O . LEU A 1 89 ? -44.857 -8.186 62.440 1.00 66.25 89 LEU A O 1
ATOM 675 N N . ALA A 1 90 ? -43.075 -9.382 61.772 1.00 67.25 90 ALA A N 1
ATOM 676 C CA . ALA A 1 90 ? -43.466 -10.607 62.460 1.00 67.25 90 ALA A CA 1
ATOM 677 C C . ALA A 1 90 ? -43.271 -10.529 63.991 1.00 67.25 90 ALA A C 1
ATOM 679 O O . ALA A 1 90 ? -43.911 -11.290 64.716 1.00 67.25 90 ALA A O 1
ATOM 680 N N . GLU A 1 91 ? -42.434 -9.608 64.490 1.00 65.19 91 GLU A N 1
ATOM 681 C CA . GLU A 1 91 ? -42.069 -9.487 65.911 1.00 65.19 91 GLU A CA 1
ATOM 682 C C . GLU A 1 91 ? -42.729 -8.310 66.671 1.00 65.19 91 GLU A C 1
ATOM 684 O O . GLU A 1 91 ? -42.717 -8.325 67.904 1.00 65.19 91 GLU A O 1
ATOM 689 N N . ALA A 1 92 ? -43.326 -7.298 66.016 1.00 51.75 92 ALA A N 1
ATOM 690 C CA . ALA A 1 92 ? -43.624 -6.013 66.685 1.00 51.75 92 ALA A CA 1
ATOM 691 C C . ALA A 1 92 ? -45.116 -5.564 66.758 1.00 51.75 92 ALA A C 1
ATOM 693 O O . ALA A 1 92 ? -45.815 -5.545 65.742 1.00 51.75 92 ALA A O 1
ATOM 694 N N . PRO A 1 93 ? -45.599 -5.067 67.928 1.00 63.78 93 PRO A N 1
ATOM 695 C CA . PRO A 1 93 ? -46.882 -4.372 68.086 1.00 63.78 93 PRO A CA 1
ATOM 696 C C . PRO A 1 93 ? -46.792 -2.841 67.854 1.00 63.78 93 PRO A C 1
ATOM 698 O O . PRO A 1 93 ? -45.873 -2.181 68.326 1.00 63.78 93 PRO A O 1
ATOM 701 N N . ALA A 1 94 ? -47.801 -2.276 67.172 1.00 52.62 94 ALA A N 1
ATOM 702 C CA . ALA A 1 94 ? -48.217 -0.860 67.004 1.00 52.62 94 ALA A CA 1
ATOM 703 C C . ALA A 1 94 ? -47.203 0.255 66.610 1.00 52.62 94 ALA A C 1
ATOM 705 O O . ALA A 1 94 ? -47.628 1.233 65.999 1.00 52.62 94 ALA A O 1
ATOM 706 N N . GLN A 1 95 ? -45.896 0.151 66.865 1.00 55.94 95 GLN A N 1
ATOM 707 C CA . GLN A 1 95 ? -44.883 1.178 66.516 1.00 55.94 95 GLN A CA 1
ATOM 708 C C . GLN A 1 95 ? -44.409 1.113 65.042 1.00 55.94 95 GLN A C 1
ATOM 710 O O . GLN A 1 95 ? -43.546 1.872 64.612 1.00 55.94 95 GLN A O 1
ATOM 715 N N . VAL A 1 96 ? -45.030 0.234 64.253 1.00 56.47 96 VAL A N 1
ATOM 716 C CA . VAL A 1 96 ? -44.657 -0.183 62.891 1.00 56.47 96 VAL A CA 1
ATOM 717 C C . VAL A 1 96 ? -44.796 0.918 61.822 1.00 56.47 96 VAL A C 1
ATOM 719 O O . VAL A 1 96 ? -44.013 0.946 60.877 1.00 56.47 96 VAL A O 1
ATOM 722 N N . ARG A 1 97 ? -45.725 1.875 61.971 1.00 58.66 97 ARG A N 1
ATOM 723 C CA . ARG A 1 97 ? -46.041 2.839 60.891 1.00 58.66 97 ARG A CA 1
ATOM 724 C C . ARG A 1 97 ? -44.901 3.794 60.516 1.00 58.66 97 ARG A C 1
ATOM 726 O O . ARG A 1 97 ? -44.713 4.063 59.339 1.00 58.66 97 ARG A O 1
ATOM 733 N N . ALA A 1 98 ? -44.127 4.287 61.485 1.00 57.69 98 ALA A N 1
ATOM 734 C CA . ALA A 1 98 ? -43.019 5.207 61.194 1.00 57.69 98 ALA A CA 1
ATOM 735 C C . ALA A 1 98 ? -41.821 4.492 60.536 1.00 57.69 98 ALA A C 1
ATOM 737 O O . ALA A 1 98 ? -41.102 5.083 59.736 1.00 57.69 98 ALA A O 1
ATOM 738 N N . VAL A 1 99 ? -41.625 3.206 60.845 1.00 64.75 99 VAL A N 1
ATOM 739 C CA . VAL A 1 99 ? -40.578 2.374 60.230 1.00 64.75 99 VAL A CA 1
ATOM 740 C C . VAL A 1 99 ? -40.996 1.937 58.820 1.00 64.75 99 VAL A C 1
ATOM 742 O O . VAL A 1 99 ? -40.155 1.879 57.927 1.00 64.75 99 VAL A O 1
ATOM 745 N N . GLU A 1 100 ? -42.292 1.707 58.580 1.00 64.38 100 GLU A N 1
ATOM 746 C CA . GLU A 1 100 ? -42.831 1.438 57.240 1.00 64.38 100 GLU A CA 1
ATOM 747 C C . GLU A 1 100 ? -42.676 2.617 56.273 1.00 64.38 100 GLU A C 1
ATOM 749 O O . GLU A 1 100 ? -42.340 2.388 55.113 1.00 64.38 100 GLU A O 1
ATOM 754 N N . GLU A 1 101 ? -42.862 3.862 56.720 1.00 64.31 101 GLU A N 1
ATOM 755 C CA . GLU A 1 101 ? -42.658 5.040 55.861 1.00 64.31 101 GLU A CA 1
ATOM 756 C C . GLU A 1 101 ? -41.186 5.208 55.449 1.00 64.31 101 GLU A C 1
ATOM 758 O O . GLU A 1 101 ? -40.897 5.469 54.281 1.00 64.31 101 GLU A O 1
ATOM 763 N N . VAL A 1 102 ? -40.243 4.975 56.371 1.00 64.12 102 VAL A N 1
ATOM 764 C CA . VAL A 1 102 ? -38.800 4.990 56.063 1.00 64.12 102 VAL A CA 1
ATOM 765 C C . VAL A 1 102 ? -38.414 3.824 55.143 1.00 64.12 102 VAL A C 1
ATOM 767 O O . VAL A 1 102 ? -37.610 4.009 54.230 1.00 64.12 102 VAL A O 1
ATOM 770 N N . ARG A 1 103 ? -39.020 2.642 55.320 1.00 71.38 103 ARG A N 1
ATOM 771 C CA . ARG A 1 103 ? -38.818 1.481 54.435 1.00 71.38 103 ARG A CA 1
ATOM 772 C C . ARG A 1 103 ? -39.320 1.754 53.017 1.00 71.38 103 ARG A C 1
ATOM 774 O O . ARG A 1 103 ? -38.574 1.538 52.069 1.00 71.38 103 ARG A O 1
ATOM 781 N N . LEU A 1 104 ? -40.543 2.264 52.869 1.00 73.31 104 LEU A N 1
ATOM 782 C CA . LEU A 1 104 ? -41.127 2.597 51.564 1.00 73.31 104 LEU A CA 1
ATOM 783 C C . LEU A 1 104 ? -40.332 3.700 50.851 1.00 73.31 104 LEU A C 1
ATOM 785 O O . LEU A 1 104 ? -40.124 3.620 49.641 1.00 73.31 104 LEU A O 1
ATOM 789 N N . ALA A 1 105 ? -39.829 4.696 51.589 1.00 69.25 105 ALA A N 1
ATOM 790 C CA . ALA A 1 105 ? -38.926 5.706 51.039 1.00 69.25 105 ALA A CA 1
ATOM 791 C C . ALA A 1 105 ? -37.583 5.099 50.583 1.00 69.25 105 ALA A C 1
ATOM 793 O O . ALA A 1 105 ? -37.070 5.470 49.526 1.00 69.25 105 ALA A O 1
ATOM 794 N N . GLY A 1 106 ? -37.039 4.134 51.333 1.00 67.50 106 GLY A N 1
ATOM 795 C CA . GLY A 1 106 ? -35.837 3.382 50.957 1.00 67.50 106 GLY A CA 1
ATOM 796 C C . GLY A 1 106 ? -36.034 2.485 49.730 1.00 67.50 106 GLY A C 1
ATOM 797 O O . GLY A 1 106 ? -35.166 2.437 48.862 1.00 67.50 106 GLY A O 1
ATOM 798 N N . GLU A 1 107 ? -37.188 1.828 49.605 1.00 70.44 107 GLU A N 1
ATOM 799 C CA . GLU A 1 107 ? -37.557 1.018 48.436 1.00 70.44 107 GLU A CA 1
ATOM 800 C C . GLU A 1 107 ? -37.741 1.875 47.182 1.00 70.44 107 GLU A C 1
ATOM 802 O O . GLU A 1 107 ? -37.239 1.517 46.116 1.00 70.44 107 GLU A O 1
ATOM 807 N N . ALA A 1 108 ? -38.392 3.034 47.308 1.00 68.56 108 ALA A N 1
ATOM 808 C CA . ALA A 1 108 ? -38.529 3.987 46.212 1.00 68.56 108 ALA A CA 1
ATOM 809 C C . ALA A 1 108 ? -37.167 4.556 45.774 1.00 68.56 108 ALA A C 1
ATOM 811 O O . ALA A 1 108 ? -36.897 4.642 44.576 1.00 68.56 108 ALA A O 1
ATOM 812 N N . ALA A 1 109 ? -36.283 4.882 46.724 1.00 66.25 109 ALA A N 1
ATOM 813 C CA . ALA A 1 109 ? -34.925 5.337 46.426 1.00 66.25 109 ALA A CA 1
ATOM 814 C C . ALA A 1 109 ? -34.074 4.237 45.765 1.00 66.25 109 ALA A C 1
ATOM 816 O O . ALA A 1 109 ? -33.370 4.506 44.793 1.00 66.25 109 ALA A O 1
ATOM 817 N N . GLY A 1 110 ? -34.177 2.990 46.236 1.00 67.06 110 GLY A N 1
ATOM 818 C CA . GLY A 1 110 ? -33.491 1.840 45.642 1.00 67.06 110 GLY A CA 1
ATOM 819 C C . GLY A 1 110 ? -33.991 1.508 44.233 1.00 67.06 110 GLY A C 1
ATOM 820 O O . GLY A 1 110 ? -33.188 1.217 43.350 1.00 67.06 110 GLY A O 1
ATOM 821 N N . ALA A 1 111 ? -35.301 1.609 43.990 1.00 68.50 111 ALA A N 1
ATOM 822 C CA . ALA A 1 111 ? -35.886 1.425 42.663 1.00 68.50 111 ALA A CA 1
ATOM 823 C C . ALA A 1 111 ? -35.469 2.537 41.687 1.00 68.50 111 ALA A C 1
ATOM 825 O O . ALA A 1 111 ? -35.156 2.245 40.535 1.00 68.50 111 ALA A O 1
ATOM 826 N N . ALA A 1 112 ? -35.407 3.791 42.148 1.00 69.69 112 ALA A N 1
ATOM 827 C CA . ALA A 1 112 ? -34.916 4.910 41.346 1.00 69.69 112 ALA A CA 1
ATOM 828 C C . ALA A 1 112 ? -33.422 4.762 41.002 1.00 69.69 112 ALA A C 1
ATOM 830 O O . ALA A 1 112 ? -33.041 4.965 39.852 1.00 69.69 112 ALA A O 1
ATOM 831 N N . ALA A 1 113 ? -32.589 4.336 41.959 1.00 67.75 113 ALA A N 1
ATOM 832 C CA . ALA A 1 113 ? -31.169 4.072 41.721 1.00 67.75 113 ALA A CA 1
ATOM 833 C C . ALA A 1 113 ? -30.945 2.895 40.753 1.00 67.75 113 ALA A C 1
ATOM 835 O O . ALA A 1 113 ? -30.106 2.980 39.860 1.00 67.75 113 ALA A O 1
ATOM 836 N N . ALA A 1 114 ? -31.729 1.819 40.879 1.00 68.56 114 ALA A N 1
ATOM 837 C CA . ALA A 1 114 ? -31.668 0.685 39.958 1.00 68.56 114 ALA A CA 1
ATOM 838 C C . ALA A 1 114 ? -32.147 1.053 38.543 1.00 68.56 114 ALA A C 1
ATOM 840 O O . ALA A 1 114 ? -31.575 0.580 37.565 1.00 68.56 114 ALA A O 1
ATOM 841 N N . ALA A 1 115 ? -33.173 1.902 38.419 1.00 72.12 115 ALA A N 1
ATOM 842 C CA . ALA A 1 115 ? -33.634 2.403 37.127 1.00 72.12 115 ALA A CA 1
ATOM 843 C C . ALA A 1 115 ? -32.565 3.272 36.443 1.00 72.12 115 ALA A C 1
ATOM 845 O O . ALA A 1 115 ? -32.257 3.028 35.279 1.00 72.12 115 ALA A O 1
ATOM 846 N N . ALA A 1 116 ? -31.941 4.198 37.180 1.00 72.19 116 ALA A N 1
ATOM 847 C CA . ALA A 1 116 ? -30.856 5.033 36.662 1.00 72.19 116 ALA A CA 1
ATOM 848 C C . ALA A 1 116 ? -29.641 4.198 36.212 1.00 72.19 116 ALA A C 1
ATOM 850 O O . ALA A 1 116 ? -29.125 4.401 35.117 1.00 72.19 116 ALA A O 1
ATOM 851 N N . ALA A 1 117 ? -29.239 3.191 36.997 1.00 69.50 117 ALA A N 1
ATOM 852 C CA . ALA A 1 117 ? -28.127 2.307 36.637 1.00 69.50 117 ALA A CA 1
ATOM 853 C C . ALA A 1 117 ? -28.414 1.457 35.383 1.00 69.50 117 ALA A C 1
ATOM 855 O O . ALA A 1 117 ? -27.506 1.162 34.607 1.00 69.50 117 ALA A O 1
ATOM 856 N N . ARG A 1 118 ? -29.674 1.056 35.163 1.00 76.62 118 ARG A N 1
ATOM 857 C CA . ARG A 1 118 ? -30.080 0.330 33.948 1.00 76.62 118 ARG A CA 1
ATOM 858 C C . ARG A 1 118 ? -30.058 1.231 32.716 1.00 76.62 118 ARG A C 1
ATOM 860 O O . ARG A 1 118 ? -29.597 0.783 31.672 1.00 76.62 118 ARG A O 1
ATOM 867 N N . GLU A 1 119 ? -30.503 2.478 32.847 1.00 80.62 119 GLU A N 1
ATOM 868 C CA . GLU A 1 119 ? -30.442 3.467 31.765 1.00 80.62 119 GLU A CA 1
ATOM 869 C C . GLU A 1 119 ? -28.985 3.780 31.377 1.00 80.62 119 GLU A C 1
ATOM 871 O O . GLU A 1 119 ? -28.645 3.747 30.194 1.00 80.62 119 GLU A O 1
ATOM 876 N N . GLU A 1 120 ? -28.091 3.960 32.357 1.00 75.56 120 GLU A N 1
ATOM 877 C CA . GLU A 1 120 ? -26.649 4.126 32.112 1.00 75.56 120 GLU A CA 1
ATOM 878 C C . GLU A 1 120 ? -26.017 2.889 31.452 1.00 75.56 120 GLU A C 1
ATOM 880 O O . GLU A 1 120 ? -25.220 3.023 30.521 1.00 75.56 120 GLU A O 1
ATOM 885 N N . ALA A 1 121 ? -26.393 1.676 31.871 1.00 69.12 121 ALA A N 1
ATOM 886 C CA . ALA A 1 121 ? -25.898 0.443 31.258 1.00 69.12 121 ALA A CA 1
ATOM 887 C C . ALA A 1 121 ? -26.396 0.267 29.812 1.00 69.12 121 ALA A C 1
ATOM 889 O O . ALA A 1 121 ? -25.649 -0.191 28.945 1.00 69.12 121 ALA A O 1
ATOM 890 N N . GLU A 1 122 ? -27.647 0.630 29.520 1.00 81.50 122 GLU A N 1
ATOM 891 C CA . GLU A 1 122 ? -28.189 0.606 28.158 1.00 81.50 122 GLU A CA 1
ATOM 892 C C . GLU A 1 122 ? -27.512 1.641 27.255 1.00 81.50 122 GLU A C 1
ATOM 894 O O . GLU A 1 122 ? -27.147 1.301 26.125 1.00 81.50 122 GLU A O 1
ATOM 899 N N . ALA A 1 123 ? -27.260 2.851 27.761 1.00 73.62 123 ALA A N 1
ATOM 900 C CA . ALA A 1 123 ? -26.502 3.877 27.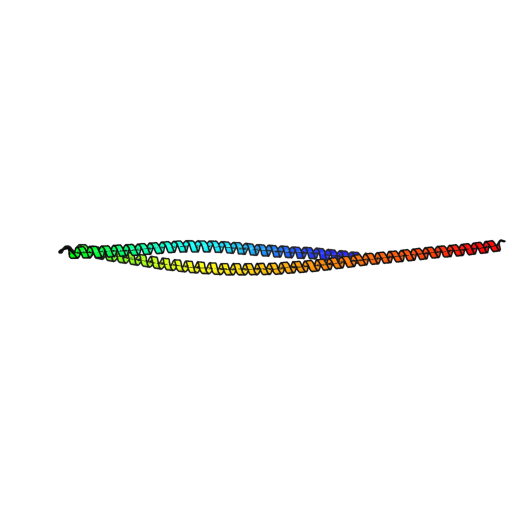050 1.00 73.62 123 ALA A CA 1
ATOM 901 C C . ALA A 1 123 ? -25.064 3.415 26.749 1.00 73.62 123 ALA A C 1
ATOM 903 O O . ALA A 1 123 ? -24.635 3.459 25.596 1.00 73.62 123 ALA A O 1
ATOM 904 N N . ALA A 1 124 ? -24.354 2.859 27.737 1.00 67.12 124 ALA A N 1
ATOM 905 C CA . ALA A 1 124 ? -22.997 2.340 27.551 1.00 67.12 124 ALA A CA 1
ATOM 906 C C . ALA A 1 124 ? -22.944 1.165 26.555 1.00 67.12 124 ALA A C 1
ATOM 908 O O . ALA A 1 124 ? -22.033 1.074 25.731 1.00 67.12 124 ALA A O 1
ATOM 909 N N . ARG A 1 125 ? -23.950 0.278 26.559 1.00 77.38 125 ARG A N 1
ATOM 910 C CA . ARG A 1 125 ? -24.070 -0.803 25.563 1.00 77.38 125 ARG A CA 1
ATOM 911 C C . ARG A 1 125 ? -24.345 -0.266 24.158 1.00 77.38 125 ARG A C 1
ATOM 913 O O . ARG A 1 125 ? -23.863 -0.852 23.187 1.00 77.38 125 ARG A O 1
ATOM 920 N N . ALA A 1 126 ? -25.132 0.801 24.028 1.00 76.56 126 ALA A N 1
ATOM 921 C CA . ALA A 1 126 ? -25.378 1.449 22.743 1.00 76.56 126 ALA A CA 1
ATOM 922 C C . ALA A 1 126 ? -24.097 2.100 22.195 1.00 76.56 126 ALA A C 1
ATOM 924 O O . ALA A 1 126 ? -23.767 1.880 21.029 1.00 76.56 126 ALA A O 1
ATOM 925 N N . GLU A 1 127 ? -23.336 2.800 23.041 1.00 72.88 127 GLU A N 1
ATOM 926 C CA . GLU A 1 127 ? -22.022 3.356 22.690 1.00 72.88 127 GLU A CA 1
ATOM 927 C C . GLU A 1 127 ? -21.027 2.260 22.287 1.00 72.88 127 GLU A C 1
ATOM 929 O O . GLU A 1 127 ? -20.405 2.362 21.231 1.00 72.88 127 GLU A O 1
ATOM 934 N N . ALA A 1 128 ? -20.934 1.164 23.048 1.00 66.75 128 ALA A N 1
ATOM 935 C CA . ALA A 1 128 ? -20.049 0.045 22.722 1.00 66.75 128 ALA A CA 1
ATOM 936 C C . ALA A 1 128 ? -20.405 -0.609 21.375 1.00 66.75 128 ALA A C 1
ATOM 938 O O . ALA A 1 128 ? -19.524 -0.931 20.580 1.00 66.75 128 ALA A O 1
ATOM 939 N N . ARG A 1 129 ? -21.700 -0.771 21.066 1.00 78.19 129 ARG A N 1
ATOM 940 C CA . ARG A 1 129 ? -22.141 -1.274 19.753 1.00 78.19 129 ARG A CA 1
ATOM 941 C C . ARG A 1 129 ? -21.776 -0.316 18.623 1.00 78.19 129 ARG A C 1
ATOM 943 O O . ARG A 1 129 ? -21.343 -0.784 17.573 1.00 78.19 129 ARG A O 1
ATOM 950 N N . ALA A 1 130 ? -21.941 0.990 18.828 1.00 73.56 130 ALA A N 1
ATOM 951 C CA . ALA A 1 130 ? -21.559 1.998 17.844 1.00 73.56 130 ALA A CA 1
ATOM 952 C C . ALA A 1 130 ? -20.040 2.004 17.607 1.00 73.56 130 ALA A C 1
ATOM 954 O O . ALA A 1 130 ? -19.607 2.047 16.458 1.00 73.56 130 ALA A O 1
ATOM 955 N N . ALA A 1 131 ? -19.238 1.870 18.668 1.00 64.88 131 ALA A N 1
ATOM 956 C CA . ALA A 1 131 ? -17.786 1.763 18.568 1.00 64.88 131 ALA A CA 1
ATOM 957 C C . ALA A 1 131 ? -17.360 0.503 17.794 1.00 64.88 131 ALA A C 1
ATOM 959 O O . ALA A 1 131 ? -16.606 0.611 16.836 1.00 64.88 131 ALA A O 1
ATOM 960 N N . VAL A 1 132 ? -17.928 -0.671 18.106 1.00 74.44 132 VAL A N 1
ATOM 961 C CA . VAL A 1 132 ? -17.656 -1.918 17.360 1.00 74.44 132 VAL A CA 1
ATOM 962 C C . VAL A 1 132 ? -18.041 -1.794 15.882 1.00 74.44 132 VAL A C 1
ATOM 964 O O . VAL A 1 132 ? -17.302 -2.258 15.012 1.00 74.44 132 VAL A O 1
ATOM 967 N N . GLN A 1 133 ? -19.176 -1.159 15.572 1.00 77.62 133 GLN A N 1
ATOM 968 C CA . GLN A 1 133 ? -19.581 -0.899 14.187 1.00 77.62 133 GLN A CA 1
ATOM 969 C C . GLN A 1 133 ? -18.598 0.035 13.469 1.00 77.62 133 GLN A C 1
ATOM 971 O O . GLN A 1 133 ? -18.233 -0.245 12.327 1.00 77.62 133 GLN A O 1
ATOM 976 N N . ALA A 1 134 ? -18.132 1.095 14.136 1.00 68.75 134 ALA A N 1
ATOM 977 C CA . ALA A 1 134 ? -17.133 2.010 13.591 1.00 68.75 134 ALA A CA 1
ATOM 978 C C . ALA A 1 134 ? -15.789 1.305 13.344 1.00 68.75 134 ALA A C 1
ATOM 980 O O . ALA A 1 134 ? -15.262 1.389 12.238 1.00 68.75 134 ALA A O 1
ATOM 981 N N . THR A 1 135 ? -15.281 0.531 14.309 1.00 71.00 135 THR A N 1
ATOM 982 C CA . THR A 1 135 ? -14.045 -0.254 14.150 1.00 71.00 135 THR A CA 1
ATOM 983 C C . THR A 1 135 ? -14.168 -1.261 13.010 1.00 71.00 135 THR A C 1
ATOM 985 O O . THR A 1 135 ? -13.257 -1.381 12.198 1.00 71.00 135 THR A O 1
ATOM 988 N N . THR A 1 136 ? -15.312 -1.942 12.887 1.00 77.19 136 THR A N 1
ATOM 989 C CA . THR A 1 136 ? -15.549 -2.881 11.777 1.00 77.19 136 THR A CA 1
ATOM 990 C C . THR A 1 136 ? -15.503 -2.165 10.425 1.00 77.19 136 THR A C 1
ATOM 992 O O . THR A 1 136 ? -14.887 -2.668 9.490 1.00 77.19 136 THR A O 1
ATOM 995 N N . ALA A 1 137 ? -16.111 -0.979 10.312 1.00 71.81 137 ALA A N 1
ATOM 996 C CA . ALA A 1 137 ? -16.067 -0.188 9.084 1.00 71.81 137 ALA A CA 1
ATOM 997 C C . ALA A 1 137 ? -14.641 0.277 8.740 1.00 71.81 137 ALA A C 1
ATOM 999 O O . ALA A 1 137 ? -14.264 0.234 7.570 1.00 71.81 137 ALA A O 1
ATOM 1000 N N . ILE A 1 138 ? -13.842 0.661 9.743 1.00 72.69 138 ILE A N 1
ATOM 1001 C CA . ILE A 1 138 ? -12.438 1.053 9.554 1.00 72.69 138 ILE A CA 1
ATOM 1002 C C . ILE A 1 138 ? -11.599 -0.136 9.072 1.00 72.69 138 ILE A C 1
ATOM 1004 O O . ILE A 1 138 ? -10.886 -0.001 8.083 1.00 72.69 138 ILE A O 1
ATOM 1008 N N . VAL A 1 139 ? -11.727 -1.312 9.698 1.00 72.00 139 VAL A N 1
ATOM 1009 C CA . VAL A 1 139 ? -10.994 -2.523 9.281 1.00 72.00 139 VAL A CA 1
ATOM 1010 C C . VAL A 1 139 ? -11.341 -2.907 7.842 1.00 72.00 139 VAL A C 1
ATOM 1012 O O . VAL A 1 139 ? -10.445 -3.161 7.043 1.00 72.00 139 VAL A O 1
ATOM 1015 N N . VAL A 1 140 ? -12.626 -2.875 7.471 1.00 82.12 140 VAL A N 1
ATOM 1016 C CA . VAL A 1 140 ? -13.052 -3.150 6.087 1.00 82.12 140 VAL A CA 1
ATOM 1017 C C . VAL A 1 140 ? -12.474 -2.122 5.109 1.00 82.12 140 VAL A C 1
ATOM 1019 O O . VAL A 1 140 ? -12.012 -2.499 4.033 1.00 82.12 140 VAL A O 1
ATOM 1022 N N . ALA A 1 141 ? -12.467 -0.834 5.465 1.00 67.88 141 ALA A N 1
ATOM 1023 C CA . ALA A 1 141 ? -11.861 0.205 4.632 1.00 67.88 141 ALA A CA 1
ATOM 1024 C C . ALA A 1 141 ? -10.342 -0.001 4.476 1.00 67.88 141 ALA A C 1
ATOM 1026 O O . ALA A 1 141 ? -9.814 0.155 3.377 1.00 67.88 141 ALA A O 1
ATOM 1027 N N . GLN A 1 142 ? -9.651 -0.423 5.538 1.00 67.38 142 GLN A N 1
ATOM 1028 C CA . GLN A 1 142 ? -8.218 -0.717 5.521 1.00 67.38 142 GLN A CA 1
ATOM 1029 C C . GLN A 1 142 ? -7.885 -1.948 4.662 1.00 67.38 142 GLN A C 1
ATOM 1031 O O . GLN A 1 142 ? -6.919 -1.933 3.896 1.00 67.38 142 GLN A O 1
ATOM 1036 N N . GLU A 1 143 ? -8.693 -3.008 4.733 1.00 74.50 143 GLU A N 1
ATOM 1037 C CA . GLU A 1 143 ? -8.549 -4.185 3.866 1.00 74.50 143 GLU A CA 1
ATOM 1038 C C . GLU A 1 143 ? -8.751 -3.821 2.387 1.00 74.50 143 GLU A C 1
ATOM 1040 O O . GLU A 1 143 ? -7.990 -4.262 1.527 1.00 74.50 143 GLU A O 1
ATOM 1045 N N . GLN A 1 144 ? -9.725 -2.960 2.080 1.00 75.69 144 GLN A N 1
ATOM 1046 C CA . GLN A 1 144 ? -9.951 -2.476 0.715 1.00 75.69 144 GLN A CA 1
ATOM 1047 C C . GLN A 1 144 ? -8.803 -1.590 0.216 1.00 75.69 144 GLN A C 1
ATOM 1049 O O . GLN A 1 144 ? -8.332 -1.775 -0.907 1.00 75.69 144 GLN A O 1
ATOM 1054 N N . ALA A 1 145 ? -8.320 -0.664 1.050 1.00 64.50 145 ALA A N 1
ATOM 1055 C CA . ALA A 1 145 ? -7.200 0.209 0.715 1.00 64.50 145 ALA A CA 1
ATOM 1056 C C . ALA A 1 145 ? -5.919 -0.603 0.460 1.00 64.50 145 ALA A C 1
ATOM 1058 O O . ALA A 1 145 ? -5.295 -0.451 -0.590 1.00 64.50 145 ALA A O 1
ATOM 1059 N N . SER A 1 146 ? -5.577 -1.534 1.356 1.00 69.62 146 SER A N 1
ATOM 1060 C CA . SER A 1 146 ? -4.394 -2.395 1.212 1.00 69.62 146 SER A CA 1
ATOM 1061 C C . SER A 1 146 ? -4.474 -3.324 -0.003 1.00 69.62 146 SER A C 1
ATOM 1063 O O . SER A 1 146 ? -3.479 -3.468 -0.716 1.00 69.62 146 SER A O 1
ATOM 1065 N N . ALA A 1 147 ? -5.647 -3.892 -0.306 1.00 73.62 147 ALA A N 1
ATOM 1066 C CA . ALA A 1 147 ? -5.853 -4.668 -1.528 1.00 73.62 147 ALA A CA 1
ATOM 1067 C C . ALA A 1 147 ? -5.640 -3.812 -2.790 1.00 73.62 147 ALA A C 1
ATOM 1069 O O . ALA A 1 147 ? -4.905 -4.217 -3.689 1.00 73.62 147 ALA A O 1
ATOM 1070 N N . SER A 1 148 ? -6.206 -2.601 -2.829 1.00 73.44 148 SER A N 1
ATOM 1071 C CA . SER A 1 148 ? -6.049 -1.688 -3.971 1.00 73.44 148 SER A CA 1
ATOM 1072 C C . SER A 1 148 ? -4.603 -1.212 -4.164 1.00 73.44 148 SER A C 1
ATOM 1074 O O . SER A 1 148 ? -4.117 -1.140 -5.294 1.00 73.44 148 SER A O 1
ATOM 1076 N N . ALA A 1 149 ? -3.878 -0.957 -3.070 1.00 62.44 149 ALA A N 1
ATOM 1077 C CA . ALA A 1 149 ? -2.467 -0.592 -3.107 1.00 62.44 149 ALA A CA 1
ATOM 1078 C C . ALA A 1 149 ? -1.608 -1.755 -3.624 1.00 62.44 149 ALA A C 1
ATOM 1080 O O . ALA A 1 149 ? -0.729 -1.554 -4.462 1.00 62.44 149 ALA A O 1
ATOM 1081 N N . ALA A 1 150 ? -1.894 -2.985 -3.185 1.00 66.62 150 ALA A N 1
ATOM 1082 C CA . ALA A 1 150 ? -1.209 -4.176 -3.672 1.00 66.62 150 ALA A CA 1
ATOM 1083 C C . ALA A 1 150 ? -1.444 -4.400 -5.177 1.00 66.62 150 ALA A C 1
ATOM 1085 O O . ALA A 1 150 ? -0.490 -4.665 -5.910 1.00 66.62 150 ALA A O 1
ATOM 1086 N N . GLU A 1 151 ? -2.681 -4.241 -5.659 1.00 73.31 151 GLU A N 1
ATOM 1087 C CA . GLU A 1 151 ? -3.004 -4.315 -7.091 1.00 73.31 151 GLU A CA 1
ATOM 1088 C C . GLU A 1 151 ? -2.249 -3.253 -7.906 1.00 73.31 151 GLU A C 1
ATOM 1090 O O . GLU A 1 151 ? -1.670 -3.573 -8.947 1.00 73.31 151 GLU A O 1
ATOM 1095 N N . ALA A 1 152 ? -2.179 -2.012 -7.411 1.00 65.38 152 ALA A N 1
ATOM 1096 C CA . ALA A 1 152 ? -1.442 -0.931 -8.064 1.00 65.38 152 ALA A CA 1
ATOM 1097 C C . ALA A 1 152 ? 0.070 -1.207 -8.138 1.00 65.38 152 ALA A C 1
ATOM 1099 O O . ALA A 1 152 ? 0.686 -0.972 -9.179 1.00 65.38 152 ALA A O 1
ATOM 1100 N N . VAL A 1 153 ? 0.669 -1.749 -7.071 1.00 67.12 153 VAL A N 1
ATOM 1101 C CA . VAL A 1 153 ? 2.093 -2.128 -7.049 1.00 67.12 153 VAL A CA 1
ATOM 1102 C C . VAL A 1 153 ? 2.381 -3.255 -8.040 1.00 67.12 153 VAL A C 1
ATOM 1104 O O . VAL A 1 153 ? 3.370 -3.191 -8.769 1.00 67.12 153 VAL A O 1
ATOM 1107 N N . VAL A 1 154 ? 1.520 -4.276 -8.106 1.00 74.56 154 VAL A N 1
ATOM 1108 C CA . VAL A 1 154 ? 1.677 -5.383 -9.063 1.00 74.56 154 VAL A CA 1
ATOM 1109 C C . VAL A 1 154 ? 1.573 -4.880 -10.504 1.00 74.56 154 VAL A C 1
ATOM 1111 O O . VAL A 1 154 ? 2.402 -5.262 -11.331 1.00 74.56 154 VAL A O 1
ATOM 1114 N N . ALA A 1 155 ? 0.612 -4.001 -10.801 1.00 69.56 155 ALA A N 1
ATOM 1115 C CA . ALA A 1 155 ? 0.470 -3.391 -12.123 1.00 69.56 155 ALA A CA 1
ATOM 1116 C C . ALA A 1 155 ? 1.708 -2.558 -12.500 1.00 69.56 155 ALA A C 1
ATOM 1118 O O . ALA A 1 155 ? 2.307 -2.794 -13.547 1.00 69.56 155 ALA A O 1
ATOM 1119 N N . ALA A 1 156 ? 2.167 -1.679 -11.604 1.00 62.69 156 ALA A N 1
ATOM 1120 C CA . ALA A 1 156 ? 3.368 -0.876 -11.828 1.00 62.69 156 ALA A CA 1
ATOM 1121 C C . ALA A 1 156 ? 4.623 -1.743 -12.039 1.00 62.69 156 ALA A C 1
ATOM 1123 O O . ALA A 1 156 ? 5.466 -1.433 -12.879 1.00 62.69 156 ALA A O 1
ATOM 1124 N N . HIS A 1 157 ? 4.751 -2.859 -11.312 1.00 69.81 157 HIS A N 1
ATOM 1125 C CA . HIS A 1 157 ? 5.869 -3.784 -11.491 1.00 69.81 157 HIS A CA 1
ATOM 1126 C C . HIS A 1 157 ? 5.816 -4.517 -12.838 1.00 69.81 157 HIS A C 1
ATOM 1128 O O . HIS A 1 157 ? 6.857 -4.716 -13.470 1.00 69.81 157 HIS A O 1
ATOM 1134 N N . ALA A 1 158 ? 4.620 -4.902 -13.292 1.00 72.88 158 ALA A N 1
ATOM 1135 C CA . ALA A 1 158 ? 4.427 -5.502 -14.607 1.00 72.88 158 ALA A CA 1
ATOM 1136 C C . ALA A 1 158 ? 4.807 -4.519 -15.726 1.00 72.88 158 ALA A C 1
ATOM 1138 O O . ALA A 1 158 ? 5.574 -4.890 -16.617 1.00 72.88 158 ALA A O 1
ATOM 1139 N N . ASP A 1 159 ? 4.360 -3.264 -15.631 1.00 73.31 159 ASP A N 1
ATOM 1140 C CA . ASP A 1 159 ? 4.674 -2.211 -16.604 1.00 73.31 159 ASP A CA 1
ATOM 1141 C C . ASP A 1 159 ? 6.178 -1.901 -16.636 1.00 73.31 159 ASP A C 1
ATOM 1143 O O . ASP A 1 159 ? 6.787 -1.880 -17.707 1.00 73.31 159 ASP A O 1
ATOM 1147 N N . ALA A 1 160 ? 6.816 -1.766 -15.467 1.00 60.34 160 ALA A N 1
ATOM 1148 C CA . ALA A 1 160 ? 8.260 -1.550 -15.371 1.00 60.34 160 ALA A CA 1
ATOM 1149 C C . ALA A 1 160 ? 9.062 -2.724 -15.959 1.00 60.34 160 ALA A C 1
ATOM 1151 O O . ALA A 1 160 ? 10.065 -2.522 -16.646 1.00 60.34 160 ALA A O 1
ATOM 1152 N N . THR A 1 161 ? 8.615 -3.961 -15.729 1.00 69.00 161 THR A N 1
ATOM 1153 C CA . THR A 1 161 ? 9.264 -5.153 -16.291 1.00 69.00 161 THR A CA 1
ATOM 1154 C C . THR A 1 161 ? 9.120 -5.192 -17.813 1.00 69.00 161 THR A C 1
ATOM 1156 O O . THR A 1 161 ? 10.099 -5.460 -18.509 1.00 69.00 161 THR A O 1
ATOM 1159 N N . ALA A 1 162 ? 7.937 -4.866 -18.342 1.00 76.06 162 ALA A N 1
ATOM 1160 C CA . ALA A 1 162 ? 7.700 -4.785 -19.781 1.00 76.06 162 ALA A CA 1
ATOM 1161 C C . ALA A 1 162 ? 8.543 -3.682 -20.443 1.00 76.06 162 ALA A C 1
ATOM 1163 O O . ALA A 1 162 ? 9.131 -3.910 -21.503 1.00 76.06 162 ALA A O 1
ATOM 1164 N N . ALA A 1 163 ? 8.665 -2.516 -19.801 1.00 67.50 163 ALA A N 1
ATOM 1165 C CA . ALA A 1 163 ? 9.511 -1.423 -20.271 1.00 67.50 163 ALA A CA 1
ATOM 1166 C C . ALA A 1 163 ? 10.995 -1.825 -20.312 1.00 67.50 163 ALA A C 1
ATOM 1168 O O . ALA A 1 163 ? 11.670 -1.593 -21.316 1.00 67.50 163 ALA A O 1
ATOM 1169 N N . LEU A 1 164 ? 11.497 -2.498 -19.269 1.00 65.12 164 LEU A N 1
ATOM 1170 C CA . LEU A 1 164 ? 12.869 -3.016 -19.237 1.00 65.12 164 LEU A CA 1
ATOM 1171 C C . LEU A 1 164 ? 13.118 -4.077 -20.316 1.00 65.12 164 LEU A C 1
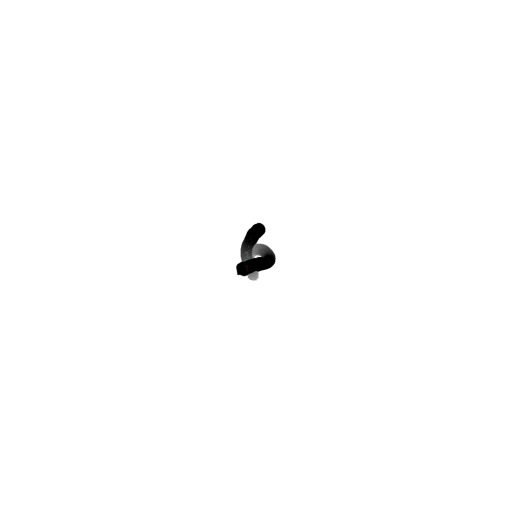ATOM 1173 O O . LEU A 1 164 ? 14.175 -4.068 -20.948 1.00 65.12 164 LEU A O 1
ATOM 1177 N N . GLU A 1 165 ? 12.160 -4.974 -20.560 1.00 83.00 165 GLU A N 1
ATOM 1178 C CA . GLU A 1 165 ? 12.273 -5.977 -21.621 1.00 83.00 165 GLU A CA 1
ATOM 1179 C C . GLU A 1 165 ? 12.309 -5.321 -23.009 1.00 83.00 165 GLU A C 1
ATOM 1181 O O . GLU A 1 165 ? 13.117 -5.704 -23.859 1.00 83.00 165 GLU A O 1
ATOM 1186 N N . GLN A 1 166 ? 11.479 -4.301 -23.235 1.00 82.56 166 GLN A N 1
ATOM 1187 C CA . GLN A 1 166 ? 11.477 -3.545 -24.484 1.00 82.56 166 GLN A CA 1
ATOM 1188 C C . GLN A 1 166 ? 12.786 -2.771 -24.675 1.00 82.56 166 GLN A C 1
ATOM 1190 O O . GLN A 1 166 ? 13.380 -2.840 -25.750 1.00 82.56 166 GLN A O 1
ATOM 1195 N N . ALA A 1 167 ? 13.283 -2.100 -23.633 1.00 64.06 167 ALA A N 1
ATOM 1196 C CA . ALA A 1 167 ? 14.567 -1.407 -23.671 1.00 64.06 167 ALA A CA 1
ATOM 1197 C C . ALA A 1 167 ? 15.726 -2.375 -23.968 1.00 64.06 167 ALA A C 1
ATOM 1199 O O . ALA A 1 167 ? 16.610 -2.060 -24.767 1.00 64.06 167 ALA A O 1
ATOM 1200 N N . ALA A 1 168 ? 15.703 -3.579 -23.386 1.00 71.44 168 ALA A N 1
ATOM 1201 C CA . ALA A 1 168 ? 16.694 -4.615 -23.659 1.00 71.44 168 ALA A CA 1
ATOM 1202 C C . ALA A 1 168 ? 16.645 -5.105 -25.118 1.00 71.44 168 ALA A C 1
ATOM 1204 O O . ALA A 1 168 ? 17.698 -5.285 -25.731 1.00 71.44 168 ALA A O 1
ATOM 1205 N N . LYS A 1 169 ? 15.446 -5.279 -25.694 1.00 83.75 169 LYS A N 1
ATOM 1206 C CA . LYS A 1 169 ? 15.273 -5.631 -27.116 1.00 83.75 169 LYS A CA 1
ATOM 1207 C C . LYS A 1 169 ? 15.820 -4.537 -28.030 1.00 83.75 169 LYS A C 1
ATOM 1209 O O . LYS A 1 169 ? 16.660 -4.835 -28.873 1.00 83.75 169 LYS A O 1
ATOM 1214 N N . SER A 1 170 ? 15.437 -3.281 -27.801 1.00 76.38 170 SER A N 1
ATOM 1215 C CA . SER A 1 170 ? 15.934 -2.140 -28.579 1.00 76.38 170 SER A CA 1
ATOM 1216 C C . SER A 1 170 ? 17.460 -2.003 -28.493 1.00 76.38 170 SER A C 1
ATOM 1218 O O . SER A 1 170 ? 18.124 -1.756 -29.498 1.00 76.38 170 SER A O 1
ATOM 1220 N N . ALA A 1 171 ? 18.046 -2.215 -27.308 1.00 63.66 171 ALA A N 1
ATOM 1221 C CA . ALA A 1 171 ? 19.496 -2.197 -27.130 1.00 63.66 171 ALA A CA 1
ATOM 1222 C C . ALA A 1 171 ? 20.195 -3.341 -27.888 1.00 63.66 171 ALA A C 1
ATOM 1224 O O . ALA A 1 171 ? 21.256 -3.128 -28.478 1.00 63.66 171 ALA A O 1
ATOM 1225 N N . ALA A 1 172 ? 19.605 -4.541 -27.903 1.00 78.19 172 ALA A N 1
ATOM 1226 C CA . ALA A 1 172 ? 20.126 -5.678 -28.658 1.00 78.19 172 ALA A CA 1
ATOM 1227 C C . ALA A 1 172 ? 20.052 -5.447 -30.178 1.00 78.19 172 ALA A C 1
ATOM 1229 O O . ALA A 1 172 ? 21.014 -5.740 -30.889 1.00 78.19 172 ALA A O 1
ATOM 1230 N N . GLU A 1 173 ? 18.952 -4.874 -30.674 1.00 82.81 173 GLU A N 1
ATOM 1231 C CA . GLU A 1 173 ? 18.794 -4.499 -32.085 1.00 82.81 173 GLU A CA 1
ATOM 1232 C C . GLU A 1 173 ? 19.824 -3.441 -32.505 1.00 82.81 173 GLU A C 1
ATOM 1234 O O . GLU A 1 173 ? 20.491 -3.600 -33.529 1.00 82.81 173 GLU A O 1
ATOM 1239 N N . ALA A 1 174 ? 20.031 -2.407 -31.682 1.00 70.88 174 ALA A N 1
ATOM 1240 C CA . ALA A 1 174 ? 21.045 -1.385 -31.932 1.00 70.88 174 ALA A CA 1
ATOM 1241 C C . ALA A 1 174 ? 22.471 -1.965 -31.948 1.00 70.88 174 ALA A C 1
ATOM 1243 O O . ALA A 1 174 ? 23.276 -1.606 -32.810 1.00 70.88 174 ALA A O 1
ATOM 1244 N N . ALA A 1 175 ? 22.784 -2.888 -31.032 1.00 74.00 175 ALA A N 1
ATOM 1245 C CA . ALA A 1 175 ? 24.075 -3.574 -31.011 1.00 74.00 175 ALA A CA 1
ATOM 1246 C C . ALA A 1 175 ? 24.292 -4.426 -32.275 1.00 74.00 175 ALA A C 1
ATOM 1248 O O . ALA A 1 175 ? 25.369 -4.372 -32.866 1.00 74.00 175 ALA A O 1
ATOM 1249 N N . SER A 1 176 ? 23.263 -5.153 -32.728 1.00 85.56 176 SER A N 1
ATOM 1250 C CA . SER A 1 176 ? 23.316 -5.931 -33.974 1.00 85.56 176 SER A CA 1
ATOM 1251 C C . SER A 1 176 ? 23.559 -5.035 -35.189 1.00 85.56 176 SER A C 1
ATOM 1253 O O . SER A 1 176 ? 24.438 -5.322 -36.000 1.00 85.56 176 SER A O 1
ATOM 1255 N N . ALA A 1 177 ? 22.836 -3.915 -35.290 1.00 78.38 177 ALA A N 1
ATOM 1256 C CA . ALA A 1 177 ? 23.003 -2.955 -36.379 1.00 78.38 177 ALA A CA 1
ATOM 1257 C C . ALA A 1 177 ? 24.414 -2.339 -36.402 1.00 78.38 177 ALA A C 1
ATOM 1259 O O . ALA A 1 177 ? 24.984 -2.132 -37.474 1.00 78.38 177 ALA A O 1
ATOM 1260 N N . LEU A 1 178 ? 25.007 -2.082 -35.229 1.00 78.88 178 LEU A N 1
ATOM 1261 C CA . LEU A 1 178 ? 26.387 -1.606 -35.133 1.00 78.88 178 LEU A CA 1
ATOM 1262 C C . LEU A 1 178 ? 27.378 -2.654 -35.655 1.00 78.88 178 LEU A C 1
ATOM 1264 O O . LEU A 1 178 ? 28.254 -2.312 -36.445 1.00 78.88 178 LEU A O 1
ATOM 1268 N N . THR A 1 179 ? 27.216 -3.925 -35.275 1.00 84.88 179 THR A N 1
ATOM 1269 C CA . THR A 1 179 ? 28.067 -5.017 -35.775 1.00 84.88 179 THR A CA 1
ATOM 1270 C C . THR A 1 179 ? 27.949 -5.186 -37.293 1.00 84.88 179 THR A C 1
ATOM 1272 O O . THR A 1 179 ? 28.960 -5.355 -37.972 1.00 84.88 179 THR A O 1
ATOM 1275 N N . GLU A 1 180 ? 26.741 -5.091 -37.855 1.00 86.00 180 GLU A N 1
ATOM 1276 C CA . GLU A 1 180 ? 26.538 -5.124 -39.311 1.00 86.00 180 GLU A CA 1
ATOM 1277 C C . GLU A 1 180 ? 27.222 -3.943 -40.016 1.00 86.00 180 GLU A C 1
ATOM 1279 O O . GLU A 1 180 ? 27.852 -4.121 -41.062 1.00 86.00 180 GLU A O 1
ATOM 1284 N N . ALA A 1 181 ? 27.152 -2.745 -39.431 1.00 78.88 181 ALA A N 1
ATOM 1285 C CA . ALA A 1 181 ? 27.828 -1.566 -39.961 1.00 78.88 181 ALA A CA 1
ATOM 1286 C C . ALA A 1 181 ? 29.360 -1.702 -39.908 1.00 78.88 181 ALA A C 1
ATOM 1288 O O . ALA A 1 181 ? 30.036 -1.376 -40.885 1.00 78.88 181 ALA A O 1
ATOM 1289 N N . GLU A 1 182 ? 29.914 -2.217 -38.807 1.00 84.31 182 GLU A N 1
ATOM 1290 C CA . GLU A 1 182 ? 31.349 -2.499 -38.668 1.00 84.31 182 GLU A CA 1
ATOM 1291 C C . GLU A 1 182 ? 31.823 -3.524 -39.706 1.00 84.31 182 GLU A C 1
ATOM 1293 O O . GLU A 1 182 ? 32.848 -3.313 -40.360 1.00 84.31 182 GLU A O 1
ATOM 1298 N N . GLN A 1 183 ? 31.043 -4.587 -39.932 1.00 89.12 183 GLN A N 1
ATOM 1299 C CA . GLN A 1 183 ? 31.344 -5.583 -40.959 1.00 89.12 183 GLN A CA 1
ATOM 1300 C C . GLN A 1 183 ? 31.313 -4.972 -42.366 1.00 89.12 183 GLN A C 1
ATOM 1302 O O . GLN A 1 183 ? 32.225 -5.203 -43.158 1.00 89.12 183 GLN A O 1
ATOM 1307 N N . ALA A 1 184 ? 30.316 -4.137 -42.671 1.00 85.25 184 ALA A N 1
ATOM 1308 C CA . ALA A 1 184 ? 30.222 -3.466 -43.966 1.00 85.25 184 ALA A CA 1
ATOM 1309 C C . ALA A 1 184 ? 31.407 -2.515 -44.225 1.00 85.25 184 ALA A C 1
ATOM 1311 O O . ALA A 1 184 ? 31.876 -2.397 -45.363 1.00 85.25 184 ALA A O 1
ATOM 1312 N N . VAL A 1 185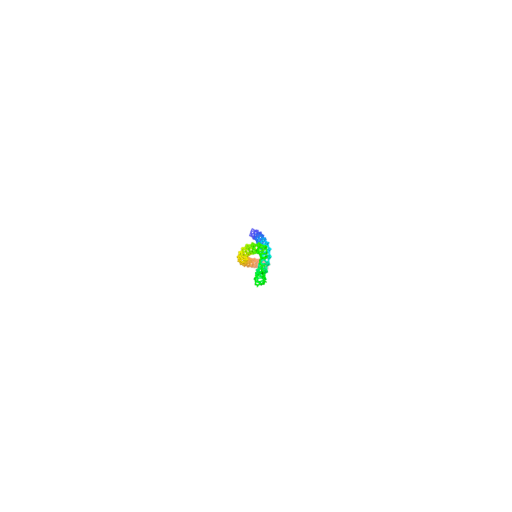 ? 31.916 -1.844 -43.184 1.00 86.75 185 VAL A N 1
ATOM 1313 C CA . VAL A 1 185 ? 33.137 -1.029 -43.276 1.00 86.75 185 VAL A CA 1
ATOM 1314 C C . VAL A 1 185 ? 34.352 -1.914 -43.548 1.00 86.75 185 VAL A C 1
ATOM 1316 O O . VAL A 1 185 ? 35.097 -1.626 -44.487 1.00 86.75 185 VAL A O 1
ATOM 1319 N N . ALA A 1 186 ? 34.519 -3.012 -42.806 1.00 88.00 186 ALA A N 1
ATOM 1320 C CA . ALA A 1 186 ? 35.627 -3.948 -42.998 1.00 88.00 186 ALA A CA 1
ATOM 1321 C C . ALA A 1 186 ? 35.638 -4.564 -44.412 1.00 88.00 186 ALA A C 1
ATOM 1323 O O . ALA A 1 186 ? 36.681 -4.599 -45.069 1.00 88.00 186 ALA A O 1
ATOM 1324 N N . ASP A 1 187 ? 34.475 -4.973 -44.928 1.00 88.81 187 ASP A N 1
ATOM 1325 C CA . ASP A 1 187 ? 34.331 -5.517 -46.284 1.00 88.81 187 ASP A CA 1
ATOM 1326 C C . ASP A 1 187 ? 34.704 -4.473 -47.351 1.00 88.81 187 ASP A C 1
ATOM 1328 O O . ASP A 1 187 ? 35.367 -4.778 -48.350 1.00 88.81 187 ASP A O 1
ATOM 1332 N N . ARG A 1 188 ? 34.325 -3.207 -47.134 1.00 89.62 188 ARG A N 1
ATOM 1333 C CA . ARG A 1 188 ? 34.680 -2.099 -48.029 1.00 89.62 188 ARG A CA 1
ATOM 1334 C C . ARG A 1 188 ? 36.180 -1.818 -48.014 1.00 89.62 188 ARG A C 1
ATOM 1336 O O . ARG A 1 188 ? 36.755 -1.586 -49.080 1.00 89.62 188 ARG A O 1
ATOM 1343 N N . GLU A 1 189 ? 36.812 -1.831 -46.844 1.00 90.00 189 GLU A N 1
ATOM 1344 C CA . GLU A 1 189 ? 38.265 -1.678 -46.709 1.00 90.00 189 GLU A CA 1
ATOM 1345 C C . GLU A 1 189 ? 39.013 -2.822 -47.406 1.00 90.00 189 GLU A C 1
ATOM 1347 O O . GLU A 1 189 ? 39.970 -2.569 -48.144 1.00 90.00 189 GLU A O 1
ATOM 1352 N N . ALA A 1 190 ? 38.528 -4.061 -47.271 1.00 91.38 190 ALA A N 1
ATOM 1353 C CA . ALA A 1 190 ? 39.077 -5.219 -47.970 1.00 91.38 190 ALA A CA 1
ATOM 1354 C C . ALA A 1 190 ? 38.993 -5.059 -49.499 1.00 91.38 190 ALA A C 1
ATOM 1356 O O . ALA A 1 190 ? 40.013 -5.171 -50.184 1.00 91.38 190 ALA A O 1
ATOM 1357 N N . MET A 1 191 ? 37.822 -4.692 -50.040 1.00 91.00 191 MET A N 1
ATOM 1358 C CA . MET A 1 191 ? 37.664 -4.435 -51.480 1.00 91.00 191 MET A CA 1
ATOM 1359 C C . MET A 1 191 ? 38.576 -3.306 -51.977 1.00 91.00 191 MET A C 1
ATOM 1361 O O . MET A 1 191 ? 39.150 -3.396 -53.064 1.00 91.00 191 MET A O 1
ATOM 1365 N N . GLN A 1 192 ? 38.734 -2.229 -51.203 1.00 90.06 192 GLN A N 1
ATOM 1366 C CA . GLN A 1 192 ? 39.649 -1.142 -51.561 1.00 90.06 192 GLN A CA 1
ATOM 1367 C C . GLN A 1 192 ? 41.109 -1.607 -51.583 1.00 90.06 192 GLN A C 1
ATOM 1369 O O . GLN A 1 192 ? 41.850 -1.233 -52.498 1.00 90.06 192 GLN A O 1
ATOM 1374 N N . GLY A 1 193 ? 41.510 -2.450 -50.628 1.00 91.62 193 GLY A N 1
ATOM 1375 C CA . GLY A 1 193 ? 42.825 -3.088 -50.603 1.00 91.62 193 GLY A CA 1
ATOM 1376 C C . GLY A 1 193 ? 43.081 -3.948 -51.842 1.00 91.62 193 GLY A C 1
ATOM 1377 O O . GLY A 1 193 ? 44.118 -3.798 -52.495 1.00 91.62 193 GLY A O 1
ATOM 1378 N N . GLU A 1 194 ? 42.116 -4.785 -52.228 1.00 93.38 194 GLU A N 1
ATOM 1379 C CA . GLU A 1 194 ? 42.197 -5.614 -53.438 1.00 93.38 194 GLU A CA 1
ATOM 1380 C C . GLU A 1 194 ? 42.293 -4.773 -54.718 1.00 93.38 194 GLU A C 1
ATOM 1382 O O . GLU A 1 194 ? 43.141 -5.034 -55.576 1.00 93.38 194 GLU A O 1
ATOM 1387 N N . LEU A 1 195 ? 41.482 -3.716 -54.840 1.00 91.31 195 LEU A N 1
ATOM 1388 C CA . LEU A 1 195 ? 41.533 -2.794 -55.978 1.00 91.31 195 LEU A CA 1
ATOM 1389 C C . LEU A 1 195 ? 42.881 -2.065 -56.064 1.00 91.31 195 LEU A C 1
ATOM 1391 O O . LEU A 1 195 ? 43.441 -1.925 -57.157 1.00 91.31 195 LEU A O 1
ATOM 1395 N N . ALA A 1 196 ? 43.427 -1.621 -54.929 1.00 90.00 196 ALA A N 1
ATOM 1396 C CA . ALA A 1 196 ? 44.737 -0.981 -54.871 1.00 90.00 196 ALA A CA 1
ATOM 1397 C C . ALA A 1 196 ? 45.860 -1.951 -55.276 1.00 90.00 196 ALA A C 1
ATOM 1399 O O . ALA A 1 196 ? 46.740 -1.576 -56.061 1.00 90.00 196 ALA A O 1
ATOM 1400 N N . ALA A 1 197 ? 45.803 -3.201 -54.806 1.00 90.56 197 ALA A N 1
ATOM 1401 C CA . ALA A 1 197 ? 46.739 -4.256 -55.182 1.00 90.56 197 ALA A CA 1
ATOM 1402 C C . ALA A 1 197 ? 46.653 -4.585 -56.682 1.00 90.56 197 ALA A C 1
ATOM 1404 O O . ALA A 1 197 ? 47.678 -4.626 -57.365 1.00 90.56 197 ALA A O 1
ATOM 1405 N N . ALA A 1 198 ? 45.443 -4.721 -57.232 1.00 90.25 198 ALA A N 1
ATOM 1406 C CA . ALA A 1 198 ? 45.227 -4.950 -58.660 1.00 90.25 198 ALA A CA 1
ATOM 1407 C C . ALA A 1 198 ? 45.749 -3.784 -59.519 1.00 90.25 198 ALA A C 1
ATOM 1409 O O . ALA A 1 198 ? 46.386 -3.999 -60.554 1.00 90.25 198 ALA A O 1
ATOM 1410 N N . ALA A 1 199 ? 45.535 -2.538 -59.084 1.00 89.50 199 ALA A N 1
ATOM 1411 C CA . ALA A 1 199 ? 46.075 -1.360 -59.756 1.00 89.50 199 ALA A CA 1
ATOM 1412 C C . ALA A 1 199 ? 47.613 -1.320 -59.708 1.00 89.50 199 ALA A C 1
ATOM 1414 O O . ALA A 1 199 ? 48.251 -0.982 -60.708 1.00 89.50 199 ALA A O 1
ATOM 1415 N N . ALA A 1 200 ? 48.222 -1.687 -58.576 1.00 87.94 200 ALA A N 1
ATOM 1416 C CA . ALA A 1 200 ? 49.674 -1.792 -58.446 1.00 87.94 200 ALA A CA 1
ATOM 1417 C C . ALA A 1 200 ? 50.253 -2.889 -59.354 1.00 87.94 200 ALA A C 1
ATOM 1419 O O . ALA A 1 200 ? 51.232 -2.636 -60.057 1.00 87.94 200 ALA A O 1
ATOM 1420 N N . ALA A 1 201 ? 49.607 -4.057 -59.415 1.00 89.75 201 ALA A N 1
ATOM 1421 C CA . ALA A 1 201 ? 49.993 -5.152 -60.301 1.00 89.75 201 ALA A CA 1
ATOM 1422 C C . ALA A 1 201 ? 49.927 -4.742 -61.781 1.00 89.75 201 ALA A C 1
ATOM 1424 O O . ALA A 1 201 ? 50.878 -4.976 -62.523 1.00 89.75 201 ALA A O 1
ATOM 1425 N N . ARG A 1 202 ? 48.859 -4.048 -62.205 1.00 90.00 202 ARG A N 1
ATOM 1426 C CA . ARG A 1 202 ? 48.747 -3.509 -63.575 1.00 90.00 202 ARG A CA 1
ATOM 1427 C C . ARG A 1 202 ? 49.848 -2.503 -63.900 1.00 90.00 202 ARG A C 1
ATOM 1429 O O . ARG A 1 202 ? 50.424 -2.575 -64.981 1.00 90.00 202 ARG A O 1
ATOM 1436 N N . ARG A 1 203 ? 50.163 -1.584 -62.977 1.00 90.44 203 ARG A N 1
ATOM 1437 C CA . ARG A 1 203 ? 51.281 -0.640 -63.159 1.00 90.44 203 ARG A CA 1
ATOM 1438 C C . ARG A 1 203 ? 52.611 -1.376 -63.305 1.00 90.44 203 ARG A C 1
ATOM 1440 O O . ARG A 1 203 ? 53.375 -1.049 -64.203 1.00 90.44 203 ARG A O 1
ATOM 1447 N N . SER A 1 204 ? 52.864 -2.381 -62.466 1.00 87.69 204 SER A N 1
ATOM 1448 C CA . SER A 1 204 ? 54.079 -3.196 -62.548 1.00 87.69 204 SER A CA 1
ATOM 1449 C C . SER A 1 204 ? 54.173 -3.950 -63.881 1.00 87.69 204 SER A C 1
ATOM 1451 O O . SER A 1 204 ? 55.202 -3.869 -64.548 1.00 87.69 204 SER A O 1
ATOM 1453 N N . ALA A 1 205 ? 53.088 -4.585 -64.332 1.00 88.88 205 ALA A N 1
ATOM 1454 C CA . ALA A 1 205 ? 53.043 -5.255 -65.632 1.00 88.88 205 ALA A CA 1
ATOM 1455 C C . ALA A 1 205 ? 53.347 -4.288 -66.790 1.00 88.88 205 ALA A C 1
ATOM 1457 O O . ALA A 1 205 ? 54.195 -4.588 -67.625 1.00 88.88 205 ALA A O 1
ATOM 1458 N N . ALA A 1 206 ? 52.745 -3.093 -66.786 1.00 87.88 206 ALA A N 1
ATOM 1459 C CA . ALA A 1 206 ? 53.012 -2.071 -67.797 1.00 87.88 206 ALA A CA 1
ATOM 1460 C C . ALA A 1 206 ? 54.480 -1.602 -67.790 1.00 87.88 206 ALA A C 1
ATOM 1462 O O . ALA A 1 206 ? 55.063 -1.381 -68.849 1.00 87.88 206 ALA A O 1
ATOM 1463 N N . THR A 1 207 ? 55.108 -1.474 -66.613 1.00 88.62 207 THR A N 1
ATOM 1464 C CA . THR A 1 207 ? 56.539 -1.131 -66.531 1.00 88.62 207 THR A CA 1
ATOM 1465 C C . THR A 1 207 ? 57.444 -2.239 -67.065 1.00 88.62 207 THR A C 1
ATOM 1467 O O . THR A 1 207 ? 58.444 -1.935 -67.711 1.00 88.62 207 THR A O 1
ATOM 1470 N N . VAL A 1 208 ? 57.089 -3.510 -66.838 1.00 90.19 208 VAL A N 1
ATOM 1471 C CA . VAL A 1 208 ? 57.828 -4.660 -67.381 1.00 90.19 208 VAL A CA 1
ATOM 1472 C C . VAL A 1 208 ? 57.698 -4.698 -68.903 1.00 90.19 208 VAL A C 1
ATOM 1474 O O . VAL A 1 208 ? 58.709 -4.784 -69.590 1.00 90.19 208 VAL A O 1
ATOM 1477 N N . GLU A 1 209 ? 56.487 -4.538 -69.439 1.00 91.38 209 GLU A N 1
ATOM 1478 C CA . GLU A 1 209 ? 56.243 -4.512 -70.886 1.00 91.38 209 GLU A CA 1
ATOM 1479 C C . GLU A 1 209 ? 56.998 -3.362 -71.578 1.00 91.38 209 GLU A C 1
ATOM 1481 O O . GLU A 1 209 ? 57.633 -3.565 -72.614 1.00 91.38 209 GLU A O 1
ATOM 1486 N N . ALA A 1 210 ? 57.012 -2.167 -70.975 1.00 87.38 210 ALA A N 1
ATOM 1487 C CA . ALA A 1 210 ? 57.786 -1.034 -71.481 1.00 87.38 210 ALA A CA 1
ATOM 1488 C C . ALA A 1 210 ? 59.303 -1.304 -71.471 1.00 87.38 210 ALA A C 1
ATOM 1490 O O . ALA A 1 210 ? 59.996 -0.961 -72.431 1.00 87.38 210 ALA A O 1
ATOM 1491 N N . ALA A 1 211 ? 59.822 -1.941 -70.416 1.00 87.88 211 ALA A N 1
ATOM 1492 C CA . ALA A 1 211 ? 61.228 -2.331 -70.332 1.00 87.88 211 ALA A CA 1
ATOM 1493 C C . ALA A 1 211 ? 61.596 -3.399 -71.377 1.00 87.88 211 ALA A C 1
ATOM 1495 O O . ALA A 1 211 ? 62.639 -3.289 -72.023 1.00 87.88 211 ALA A O 1
ATOM 1496 N N . GLU A 1 212 ? 60.734 -4.394 -71.600 1.00 91.94 212 GLU A N 1
ATOM 1497 C CA . GLU A 1 212 ? 60.923 -5.394 -72.655 1.00 91.94 212 GLU A CA 1
ATOM 1498 C C . GLU A 1 212 ? 60.913 -4.763 -74.052 1.00 91.94 212 GLU A C 1
ATOM 1500 O O . GLU A 1 212 ? 61.757 -5.099 -74.884 1.00 91.94 212 GLU A O 1
ATOM 1505 N N . ALA A 1 213 ? 59.996 -3.830 -74.318 1.00 89.12 213 ALA A N 1
ATOM 1506 C CA . ALA A 1 213 ? 59.939 -3.112 -75.588 1.00 89.12 213 ALA A CA 1
ATOM 1507 C C . ALA A 1 213 ? 61.211 -2.280 -75.831 1.00 89.12 213 ALA A C 1
ATOM 1509 O O . ALA A 1 213 ? 61.780 -2.337 -76.923 1.00 89.12 213 ALA A O 1
ATOM 1510 N N . ALA A 1 214 ? 61.702 -1.568 -74.811 1.00 87.06 214 ALA A N 1
ATOM 1511 C CA . ALA A 1 214 ? 62.951 -0.812 -74.888 1.00 87.06 214 ALA A CA 1
ATOM 1512 C C . ALA A 1 214 ? 64.168 -1.723 -75.130 1.00 87.06 214 ALA A C 1
ATOM 1514 O O . ALA A 1 214 ? 65.011 -1.413 -75.970 1.00 87.06 214 ALA A O 1
ATOM 1515 N N . ALA A 1 215 ? 64.238 -2.875 -74.455 1.00 87.44 215 ALA A N 1
ATOM 1516 C CA . ALA A 1 215 ? 65.295 -3.861 -74.672 1.00 87.44 215 ALA A CA 1
ATOM 1517 C C . ALA A 1 215 ? 65.269 -4.441 -76.096 1.00 87.44 215 ALA A C 1
ATOM 1519 O O . ALA A 1 215 ? 66.321 -4.596 -76.714 1.00 87.44 215 ALA A O 1
ATOM 1520 N N . ARG A 1 216 ? 64.078 -4.717 -76.649 1.00 89.44 216 ARG A N 1
ATOM 1521 C CA . ARG A 1 216 ? 63.928 -5.149 -78.050 1.00 89.44 216 ARG A CA 1
ATOM 1522 C C . ARG A 1 216 ? 64.393 -4.068 -79.022 1.00 89.44 216 ARG A C 1
ATOM 1524 O O . ARG A 1 216 ? 65.110 -4.393 -79.959 1.00 89.44 216 ARG A O 1
ATOM 1531 N N . HIS A 1 217 ? 64.029 -2.808 -78.786 1.00 87.00 217 HIS A N 1
ATOM 1532 C CA . HIS A 1 217 ? 64.472 -1.687 -79.619 1.00 87.00 217 HIS A CA 1
ATOM 1533 C C . HIS A 1 217 ? 65.998 -1.543 -79.608 1.00 87.00 217 HIS A C 1
ATOM 1535 O O . HIS A 1 217 ? 66.617 -1.516 -80.665 1.00 87.00 217 HIS A O 1
ATOM 1541 N N . ALA A 1 218 ? 66.613 -1.558 -78.421 1.00 85.00 218 ALA A N 1
ATOM 1542 C CA . ALA A 1 218 ? 68.066 -1.488 -78.279 1.00 85.00 218 ALA A CA 1
ATOM 1543 C C . ALA A 1 218 ? 68.783 -2.676 -78.950 1.00 85.00 218 ALA A C 1
ATOM 1545 O O . ALA A 1 218 ? 69.853 -2.507 -79.527 1.00 85.00 218 ALA A O 1
ATOM 1546 N N . ALA A 1 219 ? 68.198 -3.879 -78.904 1.00 83.88 219 ALA A N 1
ATOM 1547 C CA . ALA A 1 219 ? 68.743 -5.048 -79.592 1.00 83.88 219 ALA A CA 1
ATOM 1548 C C . ALA A 1 219 ? 68.664 -4.923 -81.124 1.00 83.88 219 ALA A C 1
ATOM 1550 O O . ALA A 1 219 ? 69.593 -5.343 -81.811 1.00 83.88 219 ALA A O 1
ATOM 1551 N N . VAL A 1 220 ? 67.584 -4.337 -81.657 1.00 87.50 220 VAL A N 1
ATOM 1552 C CA . VAL A 1 220 ? 67.449 -4.042 -83.093 1.00 87.50 220 VAL A CA 1
ATOM 1553 C C . VAL A 1 220 ? 68.474 -2.993 -83.524 1.00 87.50 220 VAL A C 1
ATOM 1555 O O . VAL A 1 220 ? 69.218 -3.244 -84.466 1.00 87.50 220 VAL A O 1
ATOM 1558 N N . GLU A 1 221 ? 68.591 -1.878 -82.799 1.00 85.44 221 GLU A N 1
ATOM 1559 C CA . GLU A 1 221 ? 69.595 -0.840 -83.085 1.00 85.44 221 GLU A CA 1
ATOM 1560 C C . GLU A 1 221 ? 71.028 -1.394 -83.039 1.00 85.44 221 GLU A C 1
ATOM 1562 O O . GLU A 1 221 ? 71.853 -1.076 -83.895 1.00 85.44 221 GLU A O 1
ATOM 1567 N N . ALA A 1 222 ? 71.334 -2.261 -82.067 1.00 78.81 222 ALA A N 1
ATOM 1568 C CA . ALA A 1 222 ? 72.640 -2.906 -81.972 1.00 78.81 222 ALA A CA 1
ATOM 1569 C C . ALA A 1 222 ? 72.923 -3.848 -83.155 1.00 78.81 222 ALA A C 1
ATOM 1571 O O . ALA A 1 222 ? 74.060 -3.906 -83.613 1.00 78.81 222 ALA A O 1
ATOM 1572 N N . ALA A 1 223 ? 71.908 -4.562 -83.653 1.00 79.00 223 ALA A N 1
ATOM 1573 C CA . ALA A 1 223 ? 72.033 -5.436 -84.819 1.00 79.00 223 ALA A CA 1
ATOM 1574 C C .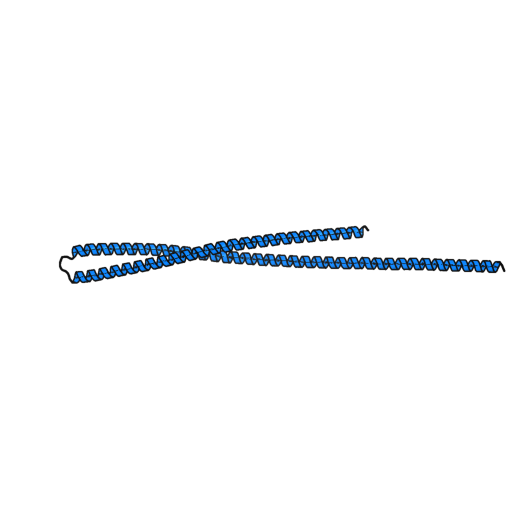 ALA A 1 223 ? 72.183 -4.656 -86.138 1.00 79.00 223 ALA A C 1
ATOM 1576 O O . ALA A 1 223 ? 72.858 -5.133 -87.043 1.00 79.00 223 ALA A O 1
ATOM 1577 N N . GLU A 1 224 ? 71.581 -3.470 -86.258 1.00 81.81 224 GLU A N 1
ATOM 1578 C CA . GLU A 1 224 ? 71.753 -2.587 -87.424 1.00 81.81 224 GLU A CA 1
ATOM 1579 C C . GLU A 1 224 ? 73.134 -1.908 -87.462 1.00 81.81 224 GLU A C 1
ATOM 1581 O O . GLU A 1 224 ? 73.617 -1.546 -88.535 1.00 81.81 224 GLU A O 1
ATOM 1586 N N . ALA A 1 225 ? 73.780 -1.727 -86.306 1.00 74.69 225 ALA A N 1
ATOM 1587 C CA . ALA A 1 225 ? 75.098 -1.102 -86.194 1.00 74.69 225 ALA A CA 1
ATOM 1588 C C . ALA A 1 225 ? 76.283 -2.049 -86.496 1.00 74.69 225 ALA A C 1
ATOM 1590 O O . ALA A 1 225 ? 77.411 -1.570 -86.647 1.00 74.69 225 ALA A O 1
ATOM 1591 N N . THR A 1 226 ? 76.047 -3.364 -86.558 1.00 65.44 226 THR A N 1
ATOM 1592 C CA . THR A 1 226 ? 77.043 -4.416 -86.853 1.00 65.44 226 THR A CA 1
ATOM 1593 C C . THR A 1 226 ? 76.955 -4.911 -88.285 1.00 65.44 226 THR A C 1
ATOM 1595 O O . THR A 1 226 ? 78.027 -5.069 -88.913 1.00 65.44 226 THR A O 1
#

Radius of gyration: 53.19 Å; chains: 1; bounding box: 125×23×156 Å

Secondary structure (DSSP, 8-state):
-HHHHHHHHHHHHHHHHHHHHHHHHHHHHHHHHHHHHHHHHHHHHHHHHHHHHHHHHHHHHHHHHHHHHHHHHHHHHHHHHHHHHHHHHHH--STHHHHHHHHHHHHHHHHHHHHHHHHHHHHHHHHHHHHHHHHHHHHHHHHHHHHHHHHHHHHHHHHHHHHHHHHHHHHHHHHHHHHHHHHHHHHHHHHHHHHHHHHHHHHHHHHHHHHHHHHHHHHHHHHH--

pLDDT: mean 76.71, std 9.86, range [51.75, 94.12]